Protein AF-A0A9X7DGU5-F1 (afdb_monomer)

Mean predicted aligned error: 20.17 Å

Sequence (247 aa):
MTENIVQNKKTELIKYIPPKGEFTRFLSDEDYLEKGRSWGLFNKNPKHDFLFKGQDFQVNVKLVGYETYGVTDEYHTIIIEFEDGNLTCIHPAYLKEMQSPSFKKVYTVGESDTKNSEEKKSESDTVTKSKESTSKATTKKKVEKKEEVSITLPTDKSHFNGTIKEFSTKYNHFNDSEEEIVIWENVAVKGDQDLVIGNAWCSLSKTLKTAELEVGKSYQFDGKVVDKKLNKEVKYKLNNPSKVVEI

Radius of gyration: 25.25 Å; Cα contacts (8 Å, |Δi|>4): 375; chains: 1; bounding box: 50×58×70 Å

Structure (mmCIF, N/CA/C/O backbone):
data_AF-A0A9X7DGU5-F1
#
_entry.id   AF-A0A9X7DGU5-F1
#
loop_
_atom_site.group_PDB
_atom_site.id
_atom_site.type_symbol
_atom_site.label_atom_id
_atom_site.label_alt_id
_atom_site.label_comp_id
_atom_site.label_asym_id
_atom_site.label_entity_id
_atom_site.label_seq_id
_atom_site.pdbx_PDB_ins_code
_atom_site.Cartn_x
_atom_site.Cartn_y
_atom_site.Cartn_z
_atom_site.occupancy
_atom_site.B_iso_or_equiv
_atom_site.auth_seq_id
_atom_site.auth_comp_id
_atom_site.auth_asym_id
_atom_site.auth_atom_id
_atom_site.pdbx_PDB_model_num
ATOM 1 N N . MET A 1 1 ? 7.317 -36.639 -25.996 1.00 44.03 1 MET A N 1
ATOM 2 C CA . MET A 1 1 ? 6.986 -35.560 -26.962 1.00 44.03 1 MET A CA 1
ATOM 3 C C . MET A 1 1 ? 5.696 -34.805 -26.614 1.00 44.03 1 MET A C 1
ATOM 5 O O . MET A 1 1 ? 5.438 -33.777 -27.216 1.00 44.03 1 MET A O 1
ATOM 9 N N . THR A 1 2 ? 4.902 -35.257 -25.639 1.00 38.81 2 THR A N 1
ATOM 10 C CA . THR A 1 2 ? 3.611 -34.654 -25.258 1.00 38.81 2 THR A CA 1
ATOM 11 C C . THR A 1 2 ? 3.707 -33.534 -24.217 1.00 38.81 2 THR A C 1
ATOM 13 O O . THR A 1 2 ? 2.870 -32.640 -24.235 1.00 38.81 2 THR A O 1
ATOM 16 N N . GLU A 1 3 ? 4.728 -33.519 -23.355 1.00 41.78 3 GLU A N 1
ATOM 17 C CA . GLU A 1 3 ? 4.861 -32.497 -22.299 1.00 41.78 3 GLU A CA 1
ATOM 18 C C . GLU A 1 3 ? 5.146 -31.095 -22.867 1.00 41.78 3 GLU A C 1
ATOM 20 O O . GLU A 1 3 ? 4.523 -30.121 -22.454 1.00 41.78 3 GLU A O 1
ATOM 25 N N . ASN A 1 4 ? 5.972 -31.007 -23.916 1.00 42.09 4 ASN A N 1
ATOM 26 C CA . ASN A 1 4 ? 6.327 -29.733 -24.557 1.00 42.09 4 ASN A CA 1
ATOM 27 C C . ASN A 1 4 ? 5.128 -29.015 -25.210 1.00 42.09 4 ASN A C 1
ATOM 29 O O . ASN A 1 4 ? 5.058 -27.791 -25.221 1.00 42.09 4 ASN A O 1
ATOM 33 N N . ILE A 1 5 ? 4.142 -29.762 -25.717 1.00 45.56 5 ILE A N 1
ATOM 34 C CA . ILE A 1 5 ? 2.947 -29.183 -26.360 1.00 45.56 5 ILE A CA 1
ATOM 35 C C . ILE A 1 5 ? 1.961 -28.648 -25.305 1.00 45.56 5 ILE A C 1
ATOM 37 O O . ILE A 1 5 ? 1.253 -27.672 -25.551 1.00 45.56 5 ILE A O 1
ATOM 41 N N . VAL A 1 6 ? 1.924 -29.257 -24.115 1.00 48.66 6 VAL A N 1
ATOM 42 C CA . VAL A 1 6 ? 1.057 -28.820 -23.008 1.00 48.66 6 VAL A CA 1
ATOM 43 C C . VAL A 1 6 ? 1.611 -27.563 -22.333 1.00 48.66 6 VAL A C 1
ATOM 45 O O . VAL A 1 6 ? 0.825 -26.690 -21.964 1.00 48.66 6 VAL A O 1
ATOM 48 N N . GLN A 1 7 ? 2.939 -27.431 -22.226 1.00 47.12 7 GLN A N 1
ATOM 49 C CA . GLN A 1 7 ? 3.583 -26.197 -21.763 1.00 47.12 7 GLN A CA 1
ATOM 50 C C . GLN A 1 7 ? 3.255 -25.019 -22.699 1.00 47.12 7 GLN A C 1
ATOM 52 O O . GLN A 1 7 ? 2.787 -23.986 -22.224 1.00 47.12 7 GLN A O 1
ATOM 57 N N . ASN A 1 8 ? 3.383 -25.225 -24.019 1.00 47.44 8 ASN A N 1
ATOM 58 C CA . ASN A 1 8 ? 3.163 -24.190 -25.040 1.00 47.44 8 ASN A CA 1
ATOM 59 C C . ASN A 1 8 ? 1.712 -23.680 -25.128 1.00 47.44 8 ASN A C 1
ATOM 61 O O . ASN A 1 8 ? 1.476 -22.530 -25.471 1.00 47.44 8 ASN A O 1
ATOM 65 N N . LYS A 1 9 ? 0.713 -24.511 -24.797 1.00 50.88 9 LYS A N 1
ATOM 66 C CA . LYS A 1 9 ? -0.691 -24.060 -24.704 1.00 50.88 9 LYS A CA 1
ATOM 67 C C . LYS A 1 9 ? -1.001 -23.293 -23.418 1.00 50.88 9 LYS A C 1
ATOM 69 O O . LYS A 1 9 ? -1.983 -22.562 -23.358 1.00 50.88 9 LYS A O 1
ATOM 74 N N . LYS A 1 10 ? -0.208 -23.481 -22.362 1.00 52.81 10 LYS A N 1
ATOM 75 C CA . LYS A 1 10 ? -0.410 -22.811 -21.068 1.00 52.81 10 LYS A CA 1
ATOM 76 C C . LYS A 1 10 ? 0.221 -21.419 -21.025 1.00 52.81 10 LYS A C 1
ATOM 78 O O . LYS A 1 10 ? -0.285 -20.564 -20.301 1.00 52.81 10 LYS A O 1
ATOM 83 N N . THR A 1 11 ? 1.269 -21.178 -21.809 1.00 54.09 11 THR A N 1
ATOM 84 C CA . THR A 1 11 ? 1.889 -19.858 -21.994 1.00 54.09 11 THR A CA 1
ATOM 85 C C . THR A 1 11 ? 0.961 -18.859 -22.700 1.00 54.09 11 THR A C 1
ATOM 87 O O . THR A 1 11 ? 1.037 -17.672 -22.405 1.00 54.09 11 THR A O 1
ATOM 90 N N . GLU A 1 12 ? -0.027 -19.305 -23.491 1.00 54.34 12 GLU A N 1
ATOM 91 C CA . GLU A 1 12 ? -1.052 -18.426 -24.101 1.00 54.34 12 GLU A CA 1
ATOM 92 C C . GLU A 1 12 ? -1.958 -17.707 -23.077 1.00 54.34 12 GLU A C 1
ATOM 94 O O . GLU A 1 12 ? -2.582 -16.695 -23.392 1.00 54.34 12 GLU A O 1
ATOM 99 N N . LEU A 1 13 ? -2.021 -18.194 -21.831 1.00 58.84 13 LEU A N 1
ATOM 100 C CA . LEU A 1 13 ? -2.751 -17.553 -20.725 1.00 58.84 13 LEU A CA 1
ATOM 101 C C . LEU A 1 13 ? -1.905 -16.507 -19.980 1.00 58.84 13 LEU A C 1
ATOM 103 O O . LEU A 1 13 ? -2.396 -15.853 -19.051 1.00 58.84 13 LEU A O 1
ATOM 107 N N . ILE A 1 14 ? -0.626 -16.358 -20.334 1.00 65.44 14 ILE A N 1
ATOM 108 C CA . ILE A 1 14 ? 0.230 -15.317 -19.775 1.00 65.44 14 ILE A CA 1
ATOM 109 C C . ILE A 1 14 ? -0.172 -13.995 -20.414 1.00 65.44 14 ILE A C 1
ATOM 111 O O . ILE A 1 14 ? -0.008 -13.771 -21.610 1.00 65.44 14 ILE A O 1
ATOM 115 N N . LYS A 1 15 ? -0.671 -13.071 -19.591 1.00 67.19 15 LYS A N 1
ATOM 116 C CA . LYS A 1 15 ? -0.820 -11.680 -20.009 1.00 67.19 15 LYS A CA 1
ATOM 117 C C . LYS A 1 15 ? 0.565 -11.042 -20.038 1.00 67.19 15 LYS A C 1
ATOM 119 O O . LYS A 1 15 ? 1.050 -10.568 -19.012 1.00 67.19 15 LYS A O 1
ATOM 124 N N . TYR A 1 16 ? 1.195 -11.065 -21.206 1.00 70.69 16 TYR A N 1
ATOM 125 C CA . TYR A 1 16 ? 2.448 -10.362 -21.434 1.00 70.69 16 TYR A CA 1
ATOM 126 C C . TYR A 1 16 ? 2.190 -8.853 -21.425 1.00 70.69 16 TYR A C 1
ATOM 128 O O . TYR A 1 16 ? 1.264 -8.355 -22.069 1.00 70.69 16 TYR A O 1
ATOM 136 N N . ILE A 1 17 ? 3.002 -8.124 -20.667 1.00 74.62 17 ILE A N 1
ATOM 137 C CA . ILE A 1 17 ? 2.995 -6.660 -20.640 1.00 74.62 17 ILE A CA 1
ATOM 138 C C . ILE A 1 17 ? 4.297 -6.227 -21.309 1.00 74.62 17 ILE A C 1
ATOM 140 O O . ILE A 1 17 ? 5.317 -6.169 -20.620 1.00 74.62 17 ILE A O 1
ATOM 144 N N . PRO A 1 18 ? 4.304 -5.997 -22.635 1.00 73.44 18 PRO A N 1
ATOM 145 C CA . PRO A 1 18 ? 5.529 -5.630 -23.325 1.00 73.44 18 PRO A CA 1
ATOM 146 C C . PRO A 1 18 ? 6.047 -4.283 -22.794 1.00 73.44 18 PRO A C 1
ATOM 148 O O . PRO A 1 18 ? 5.233 -3.400 -22.490 1.00 73.44 18 PRO A O 1
ATOM 151 N N . PRO A 1 19 ? 7.375 -4.102 -22.693 1.00 71.94 19 PRO A N 1
ATOM 152 C CA . PRO A 1 19 ? 7.953 -2.807 -22.359 1.00 71.94 19 PRO A CA 1
ATOM 153 C C . PRO A 1 19 ? 7.544 -1.789 -23.426 1.00 71.94 19 PRO A C 1
ATOM 155 O O . PRO A 1 19 ? 7.741 -2.013 -24.619 1.00 71.94 19 PRO A O 1
ATOM 158 N N . LYS A 1 20 ? 6.918 -0.686 -23.004 1.00 60.06 20 LYS A N 1
ATOM 159 C CA . LYS A 1 20 ? 6.435 0.367 -23.914 1.00 60.06 20 LYS A CA 1
ATOM 160 C C . LYS A 1 20 ? 7.518 1.389 -24.289 1.00 60.06 20 LYS A C 1
ATOM 162 O O . LYS A 1 20 ? 7.250 2.245 -25.126 1.00 60.06 20 LYS A O 1
ATOM 167 N N . GLY A 1 21 ? 8.705 1.305 -23.687 1.00 64.69 21 GLY A N 1
ATOM 168 C CA . GLY A 1 21 ? 9.799 2.261 -23.861 1.00 64.69 21 GLY A CA 1
ATOM 169 C C . GLY A 1 21 ? 11.186 1.622 -23.780 1.00 64.69 21 GLY A C 1
ATOM 170 O O . GLY A 1 21 ? 11.325 0.395 -23.782 1.00 64.69 21 GLY A O 1
ATOM 171 N N . GLU A 1 22 ? 12.214 2.472 -23.729 1.00 66.50 22 GLU A N 1
ATOM 172 C CA . GLU A 1 22 ? 13.594 2.044 -23.499 1.00 66.50 22 GLU A CA 1
ATOM 173 C C . GLU A 1 22 ? 13.773 1.654 -22.031 1.00 66.50 22 GLU A C 1
ATOM 175 O O . GLU A 1 22 ? 13.629 2.476 -21.132 1.00 66.50 22 GLU A O 1
ATOM 180 N N . PHE A 1 23 ? 14.081 0.382 -21.792 1.00 75.94 23 PHE A N 1
ATOM 181 C CA . PHE A 1 23 ? 14.409 -0.123 -20.467 1.00 75.94 23 PHE A CA 1
ATOM 182 C C . PHE A 1 23 ? 15.921 -0.203 -20.282 1.00 75.94 23 PHE A C 1
ATOM 184 O O . PHE A 1 23 ? 16.668 -0.517 -21.215 1.00 75.94 23 PHE A O 1
ATOM 191 N N . THR A 1 24 ? 16.373 0.000 -19.050 1.00 81.00 24 THR A N 1
ATOM 192 C CA . THR A 1 24 ? 17.783 -0.138 -18.698 1.00 81.00 24 THR A CA 1
ATOM 193 C C . THR A 1 24 ? 18.111 -1.617 -18.560 1.00 81.00 24 THR A C 1
ATOM 195 O O . THR A 1 24 ? 17.634 -2.305 -17.655 1.00 81.00 24 THR A O 1
ATOM 198 N N . ARG A 1 25 ? 18.919 -2.139 -19.486 1.00 83.62 25 ARG A N 1
ATOM 199 C CA . ARG A 1 25 ? 19.502 -3.481 -19.359 1.00 83.62 25 ARG A CA 1
ATOM 200 C C . ARG A 1 25 ? 20.635 -3.457 -18.346 1.00 83.62 25 ARG A C 1
ATOM 202 O O . ARG A 1 25 ? 21.364 -2.473 -18.254 1.00 83.62 25 ARG A O 1
ATOM 209 N N . PHE A 1 26 ? 20.817 -4.565 -17.639 1.00 80.25 26 PHE A N 1
ATOM 210 C CA . PHE A 1 26 ? 21.980 -4.727 -16.773 1.00 80.25 26 PHE A CA 1
ATOM 211 C C . PHE A 1 26 ? 23.244 -4.786 -17.634 1.00 80.25 26 PHE A C 1
ATOM 213 O O . PHE A 1 26 ? 23.413 -5.693 -18.447 1.00 80.25 26 PHE A O 1
ATOM 220 N N . LEU A 1 27 ? 24.112 -3.787 -17.480 1.00 70.75 27 LEU A N 1
ATOM 221 C CA . LEU A 1 27 ? 25.380 -3.684 -18.211 1.00 70.75 27 LEU A CA 1
ATOM 222 C C . LEU A 1 27 ? 26.511 -4.467 -17.526 1.00 70.75 27 LEU A C 1
ATOM 224 O O . LEU A 1 27 ? 27.514 -4.777 -18.161 1.00 70.75 27 LEU A O 1
ATOM 228 N N . SER A 1 28 ? 26.356 -4.773 -16.236 1.00 77.94 28 SER A N 1
ATOM 229 C CA . SER A 1 28 ? 27.337 -5.489 -15.422 1.00 77.94 28 SER A CA 1
ATOM 230 C C . SER A 1 28 ? 26.634 -6.382 -14.402 1.00 77.94 28 SER A C 1
ATOM 232 O O . SER A 1 28 ? 25.584 -6.014 -13.864 1.00 77.94 28 SER A O 1
ATOM 234 N N . ASP A 1 29 ? 27.239 -7.530 -14.094 1.00 76.12 29 ASP A N 1
ATOM 235 C CA . ASP A 1 29 ? 26.777 -8.436 -13.038 1.00 76.12 29 ASP A CA 1
ATOM 236 C C . ASP A 1 29 ? 26.709 -7.736 -11.670 1.00 76.12 29 ASP A C 1
ATOM 238 O O . ASP A 1 29 ? 25.864 -8.067 -10.840 1.00 76.12 29 ASP A O 1
ATOM 242 N N . GLU A 1 30 ? 27.563 -6.735 -11.438 1.00 79.31 30 GLU A N 1
ATOM 243 C CA . GLU A 1 30 ? 27.589 -5.952 -10.199 1.00 79.31 30 GLU A CA 1
ATOM 244 C C . GLU A 1 30 ? 26.333 -5.081 -10.030 1.00 79.31 30 GLU A C 1
ATOM 246 O O . GLU A 1 30 ? 25.730 -5.074 -8.956 1.00 79.31 30 GLU A O 1
ATOM 251 N N . ASP A 1 31 ? 25.874 -4.436 -11.108 1.00 78.56 31 ASP A N 1
ATOM 252 C CA . ASP A 1 31 ? 24.635 -3.646 -11.114 1.00 78.56 31 ASP A CA 1
ATOM 253 C C . ASP A 1 31 ? 23.411 -4.557 -10.925 1.00 78.56 31 ASP A C 1
ATOM 255 O O . ASP A 1 31 ? 22.534 -4.290 -10.102 1.00 78.56 31 ASP A O 1
ATOM 259 N N . TYR A 1 32 ? 23.414 -5.721 -11.582 1.00 83.44 32 TYR A N 1
ATOM 260 C CA . TYR A 1 32 ? 22.410 -6.763 -11.368 1.00 83.44 32 TYR A CA 1
ATOM 261 C C . TYR A 1 32 ? 22.328 -7.197 -9.898 1.00 83.44 32 TYR A C 1
ATOM 263 O O . TYR A 1 32 ? 21.239 -7.307 -9.326 1.00 83.44 32 TYR A O 1
ATOM 271 N N . LEU A 1 33 ? 23.483 -7.433 -9.271 1.00 81.81 33 LEU A N 1
ATOM 272 C CA . LEU A 1 33 ? 23.602 -7.838 -7.872 1.00 81.81 33 LEU A CA 1
ATOM 273 C C . LEU A 1 33 ? 23.083 -6.763 -6.915 1.00 81.81 33 LEU A C 1
ATOM 275 O O . LEU A 1 33 ? 22.347 -7.088 -5.980 1.00 81.81 33 LEU A O 1
ATOM 279 N N . GLU A 1 34 ? 23.461 -5.504 -7.130 1.00 82.62 34 GLU A N 1
ATOM 280 C CA . GLU A 1 34 ? 23.048 -4.386 -6.285 1.00 82.62 34 GLU A CA 1
ATOM 281 C C . GLU A 1 34 ? 21.537 -4.158 -6.369 1.00 82.62 34 GLU A C 1
ATOM 283 O O . GLU A 1 34 ? 20.851 -4.141 -5.340 1.00 82.62 34 GLU A O 1
ATOM 288 N N . LYS A 1 35 ? 20.997 -4.075 -7.589 1.00 82.25 35 LYS A N 1
ATOM 289 C CA . LYS A 1 35 ? 19.565 -3.864 -7.826 1.00 82.25 35 LYS A CA 1
ATOM 290 C C . LYS A 1 35 ? 18.724 -5.055 -7.372 1.00 82.25 35 LYS A C 1
ATOM 292 O O . LYS A 1 35 ? 17.715 -4.900 -6.688 1.00 82.25 35 LYS A O 1
ATOM 297 N N . GLY A 1 36 ? 19.157 -6.278 -7.667 1.00 81.69 36 GLY A N 1
ATOM 298 C CA . GLY A 1 36 ? 18.439 -7.471 -7.225 1.00 81.69 36 GLY A CA 1
ATOM 299 C C . GLY A 1 36 ? 18.431 -7.643 -5.700 1.00 81.69 36 GLY A C 1
ATOM 300 O O . GLY A 1 36 ? 17.437 -8.126 -5.145 1.00 81.69 36 GLY A O 1
ATOM 301 N N . ARG A 1 37 ? 19.482 -7.182 -5.003 1.00 82.06 37 ARG A N 1
ATOM 302 C CA . ARG A 1 37 ? 19.507 -7.096 -3.534 1.00 82.06 37 ARG A CA 1
ATOM 303 C C . ARG A 1 37 ? 18.613 -5.985 -3.001 1.00 82.06 37 ARG A C 1
ATOM 305 O O . ARG A 1 37 ? 17.876 -6.241 -2.049 1.00 82.06 37 ARG A O 1
ATOM 312 N N . SER A 1 38 ? 18.641 -4.792 -3.597 1.00 81.06 38 SER A N 1
ATOM 313 C CA . SER A 1 38 ? 17.819 -3.660 -3.146 1.00 81.06 38 SER A CA 1
ATOM 314 C C . SER A 1 38 ? 16.322 -3.968 -3.257 1.00 81.06 38 SER A C 1
ATOM 316 O O . SER A 1 38 ? 15.551 -3.665 -2.348 1.00 81.06 38 SER A O 1
ATOM 318 N N . TRP A 1 39 ? 15.920 -4.696 -4.299 1.00 81.00 39 TRP A N 1
ATOM 319 C CA . TRP A 1 39 ? 14.549 -5.175 -4.481 1.00 81.00 39 TRP A CA 1
ATOM 320 C C . TRP A 1 39 ? 14.214 -6.451 -3.691 1.00 81.00 39 TRP A C 1
ATOM 322 O O . TRP A 1 39 ? 13.057 -6.877 -3.623 1.00 81.00 39 TRP A O 1
ATOM 332 N N . GLY A 1 40 ? 15.213 -7.080 -3.071 1.00 78.31 40 GLY A N 1
ATOM 333 C CA . GLY A 1 40 ? 15.058 -8.295 -2.277 1.00 78.31 40 GLY A CA 1
ATOM 334 C C . GLY A 1 40 ? 14.656 -9.528 -3.090 1.00 78.31 40 GLY A C 1
ATOM 335 O O . GLY A 1 40 ? 13.987 -10.405 -2.538 1.00 78.31 40 GLY A O 1
ATOM 336 N N . LEU A 1 41 ? 15.037 -9.592 -4.371 1.00 80.19 41 LEU A N 1
ATOM 337 C CA . LEU A 1 41 ? 14.885 -10.776 -5.229 1.00 80.19 41 LEU A CA 1
ATOM 338 C C . LEU A 1 41 ? 15.818 -11.906 -4.781 1.00 80.19 41 LEU A C 1
ATOM 340 O O . LEU A 1 41 ? 15.456 -13.081 -4.831 1.00 80.19 41 LEU A O 1
ATOM 344 N N . PHE A 1 42 ? 17.006 -11.541 -4.299 1.00 78.12 42 PHE A N 1
ATOM 345 C CA . PHE A 1 42 ? 17.974 -12.450 -3.703 1.00 78.12 42 PHE A CA 1
ATOM 346 C C . PHE A 1 42 ? 18.796 -11.735 -2.626 1.00 78.12 42 PHE A C 1
ATOM 348 O O . PHE A 1 42 ? 19.089 -10.550 -2.729 1.00 78.12 42 PHE A O 1
ATOM 355 N N . ASN A 1 43 ? 19.174 -12.464 -1.573 1.00 73.31 43 ASN A N 1
ATOM 356 C CA . ASN A 1 43 ? 19.921 -11.885 -0.451 1.00 73.31 43 ASN A CA 1
ATOM 357 C C . ASN A 1 43 ? 21.440 -11.958 -0.669 1.00 73.31 43 ASN A C 1
ATOM 359 O O . ASN A 1 43 ? 22.119 -10.937 -0.721 1.00 73.31 43 ASN A O 1
ATOM 363 N N . LYS A 1 44 ? 21.997 -13.174 -0.762 1.00 66.44 44 LYS A N 1
ATOM 364 C CA . LYS A 1 44 ? 23.457 -13.390 -0.783 1.00 66.44 44 LYS A CA 1
ATOM 365 C C . LYS A 1 44 ? 23.979 -13.832 -2.145 1.00 66.44 44 LYS A C 1
ATOM 367 O O . LYS A 1 44 ? 24.961 -13.258 -2.611 1.00 66.44 44 LYS A O 1
ATOM 372 N N . ASN A 1 45 ? 23.297 -14.780 -2.786 1.00 74.75 45 ASN A N 1
ATOM 373 C CA . ASN A 1 45 ? 23.719 -15.362 -4.056 1.00 74.75 45 ASN A CA 1
ATOM 374 C C . ASN A 1 45 ? 22.869 -14.799 -5.199 1.00 74.75 45 ASN A C 1
ATOM 376 O O . ASN A 1 45 ? 21.642 -14.817 -5.069 1.00 74.75 45 ASN A O 1
ATOM 380 N N . PRO A 1 46 ? 23.484 -14.338 -6.300 1.00 75.19 46 PRO A N 1
ATOM 381 C CA . PRO A 1 46 ? 22.734 -13.934 -7.477 1.00 75.19 46 PRO A CA 1
ATOM 382 C C . PRO A 1 46 ? 21.997 -15.153 -8.026 1.00 75.19 46 PRO A C 1
ATOM 384 O O . PRO A 1 46 ? 22.583 -16.217 -8.236 1.00 75.19 46 PRO A O 1
ATOM 387 N N . LYS A 1 47 ? 20.688 -15.009 -8.207 1.00 78.56 47 LYS A N 1
ATOM 388 C CA . LYS A 1 47 ? 19.861 -16.001 -8.888 1.00 78.56 47 LYS A CA 1
ATOM 389 C C . LYS A 1 47 ? 19.440 -15.384 -10.210 1.00 78.56 47 LYS A C 1
ATOM 391 O O . LYS A 1 47 ? 18.867 -14.301 -10.186 1.00 78.56 47 LYS A O 1
ATOM 396 N N . HIS A 1 48 ? 19.752 -16.037 -11.324 1.00 77.94 48 HIS A N 1
ATOM 397 C CA . HIS A 1 48 ? 19.359 -15.580 -12.664 1.00 77.94 48 HIS A CA 1
ATOM 398 C C . HIS A 1 48 ? 18.112 -16.307 -13.179 1.00 77.94 48 HIS A C 1
ATOM 400 O O . HIS A 1 48 ? 17.376 -15.754 -13.990 1.00 77.94 48 HIS A O 1
ATOM 406 N N . ASP A 1 49 ? 17.835 -17.500 -12.644 1.00 82.25 49 ASP A N 1
ATOM 407 C CA . ASP A 1 49 ? 16.648 -18.285 -12.969 1.00 82.25 49 ASP A CA 1
ATOM 408 C C . ASP A 1 49 ? 15.534 -18.040 -11.948 1.00 82.25 49 ASP A C 1
ATOM 410 O O . ASP A 1 49 ? 15.586 -18.493 -10.795 1.00 82.25 49 ASP A O 1
ATOM 414 N N . PHE A 1 50 ? 14.490 -17.337 -12.370 1.00 85.94 50 PHE A N 1
ATOM 415 C CA . PHE A 1 50 ? 13.289 -17.135 -11.572 1.00 85.94 50 PHE A CA 1
ATOM 416 C C . PHE A 1 50 ? 12.141 -17.972 -12.109 1.00 85.94 50 PHE A C 1
ATOM 418 O O . PHE A 1 50 ? 12.057 -18.279 -13.291 1.00 85.94 50 PHE A O 1
ATOM 425 N N . LEU A 1 51 ? 11.233 -18.346 -11.215 1.00 84.06 51 LEU A N 1
ATOM 426 C CA . LEU A 1 51 ? 10.017 -19.059 -11.587 1.00 84.06 51 LEU A CA 1
ATOM 427 C C . LEU A 1 51 ? 8.855 -18.077 -11.620 1.00 84.06 51 LEU A C 1
ATOM 429 O O . LEU A 1 51 ? 8.482 -17.540 -10.577 1.00 84.06 51 LEU A O 1
ATOM 433 N N . PHE A 1 52 ? 8.288 -17.865 -12.801 1.00 83.75 52 PHE A N 1
ATOM 434 C CA . PHE A 1 52 ? 7.049 -17.130 -12.984 1.00 83.75 52 PHE A CA 1
ATOM 435 C C . PHE A 1 52 ? 5.871 -18.093 -12.837 1.00 83.75 52 PHE A C 1
ATOM 437 O O . PHE A 1 52 ? 5.663 -18.981 -13.665 1.00 83.75 52 PHE A O 1
ATOM 444 N N . LYS A 1 53 ? 5.115 -17.947 -11.746 1.00 81.81 53 LYS A N 1
ATOM 445 C CA . LYS A 1 53 ? 4.012 -18.847 -11.388 1.00 81.81 53 LYS A CA 1
ATOM 446 C C . LYS A 1 53 ? 2.666 -18.236 -11.780 1.00 81.81 53 LYS A C 1
ATOM 448 O O . LYS A 1 53 ? 2.205 -17.261 -11.193 1.00 81.81 53 LYS A O 1
ATOM 453 N N . GLY A 1 54 ? 2.031 -18.820 -12.785 1.00 72.69 54 GLY A N 1
ATOM 454 C CA . GLY A 1 54 ? 0.653 -18.563 -13.177 1.00 72.69 54 GLY A CA 1
ATOM 455 C C . GLY A 1 54 ? -0.365 -19.319 -12.323 1.00 72.69 54 GLY A C 1
ATOM 456 O O . GLY A 1 54 ? -0.035 -19.886 -11.290 1.00 72.69 54 GLY A O 1
ATOM 457 N N . GLN A 1 55 ? -1.630 -19.301 -12.757 1.00 66.69 55 GLN A N 1
ATOM 458 C CA . GLN A 1 55 ? -2.705 -20.036 -12.076 1.00 66.69 55 GLN A CA 1
ATOM 459 C C . GLN A 1 55 ? -2.520 -21.551 -12.239 1.00 66.69 55 GLN A C 1
ATOM 461 O O . GLN A 1 55 ? -2.620 -22.288 -11.267 1.00 66.69 55 GLN A O 1
ATOM 466 N N . ASP A 1 56 ? -2.156 -21.979 -13.449 1.00 71.25 56 ASP A N 1
ATOM 467 C CA . ASP A 1 56 ? -2.004 -23.394 -13.804 1.00 71.25 56 ASP A CA 1
ATOM 468 C C . ASP A 1 56 ? -0.644 -23.712 -14.436 1.00 71.25 56 ASP A C 1
ATOM 470 O O . ASP A 1 56 ? -0.428 -24.821 -14.927 1.00 71.25 56 ASP A O 1
ATOM 474 N N . PHE A 1 57 ? 0.279 -22.754 -14.472 1.00 76.44 57 PHE A N 1
ATOM 475 C CA . PHE A 1 57 ? 1.570 -22.911 -15.134 1.00 76.44 57 PHE A CA 1
ATOM 476 C C . PHE A 1 57 ? 2.698 -22.318 -14.307 1.00 76.44 57 PHE A C 1
ATOM 478 O O . PHE A 1 57 ? 2.501 -21.412 -13.501 1.00 76.44 57 PHE A O 1
ATOM 485 N N . GLN A 1 58 ? 3.898 -22.820 -14.544 1.00 80.94 58 GLN A N 1
ATOM 486 C CA . GLN A 1 58 ? 5.121 -22.291 -13.977 1.00 80.94 58 GLN A CA 1
ATOM 487 C C . GLN A 1 58 ? 6.159 -22.300 -15.086 1.00 80.94 58 GLN A C 1
ATOM 489 O O . GLN A 1 58 ? 6.406 -23.343 -15.687 1.00 80.94 58 GLN A O 1
ATOM 494 N N . VAL A 1 59 ? 6.709 -21.128 -15.377 1.00 83.06 59 VAL A N 1
ATOM 495 C CA . VAL A 1 59 ? 7.672 -20.938 -16.462 1.00 83.06 59 VAL A CA 1
ATOM 496 C C . VAL A 1 59 ? 8.930 -20.310 -15.889 1.00 83.06 59 VAL A C 1
ATOM 498 O O . VAL A 1 59 ? 8.860 -19.481 -14.979 1.00 83.06 59 VAL A O 1
ATOM 501 N N . ASN A 1 60 ? 10.083 -20.728 -16.394 1.00 85.81 60 ASN A N 1
ATOM 502 C CA . ASN A 1 60 ? 11.352 -20.125 -16.031 1.00 85.81 60 ASN A CA 1
ATOM 503 C C . ASN A 1 60 ? 11.514 -18.795 -16.768 1.00 85.81 60 ASN A C 1
ATOM 505 O O . ASN A 1 60 ? 11.249 -18.693 -17.964 1.00 85.81 60 ASN A O 1
ATOM 509 N N . VAL A 1 61 ? 11.945 -17.775 -16.036 1.00 88.12 61 VAL A N 1
ATOM 510 C CA . VAL A 1 61 ? 12.169 -16.432 -16.561 1.00 88.12 61 VAL A CA 1
ATOM 511 C C . VAL A 1 61 ? 13.511 -15.900 -16.096 1.00 88.12 61 VAL A C 1
ATOM 513 O O . VAL A 1 61 ? 13.970 -16.203 -14.989 1.00 88.12 61 VAL A O 1
ATOM 516 N N . LYS A 1 62 ? 14.122 -15.081 -16.944 1.00 87.88 62 LYS A N 1
ATOM 517 C CA . LYS A 1 62 ? 15.378 -14.388 -16.674 1.00 87.88 62 LYS A CA 1
ATOM 518 C C . LYS A 1 62 ? 15.107 -12.912 -16.483 1.00 87.88 62 LYS A C 1
ATOM 520 O O . LYS A 1 62 ? 14.259 -12.334 -17.151 1.00 87.88 62 LYS A O 1
ATOM 525 N N . LEU A 1 63 ? 15.823 -12.294 -15.561 1.00 87.50 63 LEU A N 1
ATOM 526 C CA . LEU A 1 63 ? 15.747 -10.858 -15.346 1.00 87.50 63 LEU A CA 1
ATOM 527 C C . LEU A 1 63 ? 16.709 -10.162 -16.326 1.00 87.50 63 LEU A C 1
ATOM 529 O O . LEU A 1 63 ? 17.914 -10.380 -16.248 1.00 87.50 63 LEU A O 1
ATOM 533 N N . VAL A 1 64 ? 16.174 -9.363 -17.255 1.00 86.56 64 VAL A N 1
ATOM 534 C CA . VAL A 1 64 ? 16.936 -8.759 -18.372 1.00 86.56 64 VAL A CA 1
ATOM 535 C C . VAL A 1 64 ? 17.205 -7.274 -18.159 1.00 86.56 64 VAL A C 1
ATOM 537 O O . VAL A 1 64 ? 18.220 -6.744 -18.614 1.00 86.56 64 VAL A O 1
ATOM 540 N N . GLY A 1 65 ? 16.321 -6.587 -17.446 1.00 85.94 65 GLY A N 1
ATOM 541 C CA . GLY A 1 65 ? 16.495 -5.169 -17.180 1.00 85.94 65 GLY A CA 1
ATOM 542 C C . GLY A 1 65 ? 15.521 -4.640 -16.152 1.00 85.94 65 GLY A C 1
ATOM 543 O O . GLY A 1 65 ? 14.778 -5.391 -15.513 1.00 85.94 65 GLY A O 1
ATOM 544 N N . TYR A 1 66 ? 15.523 -3.326 -16.017 1.00 85.50 66 TYR A N 1
ATOM 545 C CA . TYR A 1 66 ? 14.598 -2.596 -15.177 1.00 85.50 66 TYR A CA 1
ATOM 546 C C . TYR A 1 66 ? 14.290 -1.220 -15.759 1.00 85.50 66 TYR A C 1
ATOM 548 O O . TYR A 1 66 ? 15.016 -0.679 -16.588 1.00 85.50 66 TYR A O 1
ATOM 556 N N . GLU A 1 67 ? 13.188 -0.662 -15.299 1.00 82.88 67 GLU A N 1
ATOM 557 C CA . GLU A 1 67 ? 12.718 0.675 -15.593 1.00 82.88 67 GLU A CA 1
ATOM 558 C C . GLU A 1 67 ? 12.403 1.329 -14.249 1.00 82.88 67 GLU A C 1
ATOM 560 O O . GLU A 1 67 ? 11.641 0.785 -13.440 1.00 82.88 67 GLU A O 1
ATOM 565 N N . THR A 1 68 ? 13.040 2.463 -13.976 1.00 78.00 68 THR A N 1
ATOM 566 C CA . THR A 1 68 ? 12.660 3.320 -12.855 1.00 78.00 68 THR A CA 1
ATOM 567 C C . THR A 1 68 ? 11.776 4.431 -13.389 1.00 78.00 68 THR A C 1
ATOM 569 O O . THR A 1 68 ? 12.037 4.993 -14.451 1.00 78.00 68 THR A O 1
ATOM 572 N N . TYR A 1 69 ? 10.680 4.706 -12.692 1.00 68.81 69 TYR A N 1
ATOM 573 C CA . TYR A 1 69 ? 9.780 5.794 -13.050 1.00 68.81 69 TYR A CA 1
ATOM 574 C C . TYR A 1 69 ? 9.261 6.487 -11.795 1.00 68.81 69 TYR A C 1
ATOM 576 O O . TYR A 1 69 ? 9.286 5.942 -10.691 1.00 68.81 69 TYR A O 1
ATOM 584 N N . GLY A 1 70 ? 8.786 7.714 -11.981 1.00 60.69 70 GLY A N 1
ATOM 585 C CA . GLY A 1 70 ? 8.423 8.621 -10.898 1.00 60.69 70 GLY A CA 1
ATOM 586 C C . GLY A 1 70 ? 9.407 9.781 -10.798 1.00 60.69 70 GLY A C 1
ATOM 587 O O . GLY A 1 70 ? 10.575 9.663 -11.155 1.00 60.69 70 GLY A O 1
ATOM 588 N N . VAL A 1 71 ? 8.918 10.921 -10.314 1.00 57.94 71 VAL A N 1
ATOM 589 C CA . VAL A 1 71 ? 9.687 12.175 -10.193 1.00 57.94 71 VAL A CA 1
ATOM 590 C C . VAL A 1 71 ? 10.876 12.029 -9.222 1.00 57.94 71 VAL A C 1
ATOM 592 O O . VAL A 1 71 ? 11.799 12.837 -9.237 1.00 57.94 71 VAL A O 1
ATOM 595 N N . THR A 1 72 ? 10.861 10.977 -8.400 1.00 62.72 72 THR A N 1
ATOM 596 C CA . THR A 1 72 ? 11.815 10.675 -7.326 1.00 62.72 72 THR A CA 1
ATOM 597 C C . THR A 1 72 ? 12.430 9.267 -7.421 1.00 62.72 72 THR A C 1
ATOM 599 O O . THR A 1 72 ? 12.972 8.789 -6.428 1.00 62.72 72 THR A O 1
ATOM 602 N N . ASP A 1 73 ? 12.333 8.580 -8.572 1.00 62.69 73 ASP A N 1
ATOM 603 C CA . ASP A 1 73 ? 12.834 7.199 -8.773 1.00 62.69 73 ASP A CA 1
ATOM 604 C C . ASP A 1 73 ? 12.269 6.153 -7.784 1.00 62.69 73 ASP A C 1
ATOM 606 O O . ASP A 1 73 ? 12.869 5.106 -7.544 1.00 62.69 73 ASP A O 1
ATOM 610 N N . GLU A 1 74 ? 11.100 6.413 -7.197 1.00 70.62 74 GLU A N 1
ATOM 611 C CA . GLU A 1 74 ? 10.523 5.560 -6.150 1.00 70.62 74 GLU A CA 1
ATOM 612 C C . GLU A 1 74 ? 9.862 4.277 -6.680 1.00 70.62 74 GLU A C 1
ATOM 614 O O . GLU A 1 74 ? 9.741 3.293 -5.942 1.00 70.62 74 GLU A O 1
ATOM 619 N N . TYR A 1 75 ? 9.446 4.257 -7.951 1.00 75.19 75 TYR A N 1
ATOM 620 C CA . TYR A 1 75 ? 8.854 3.074 -8.562 1.00 75.19 75 TYR A CA 1
ATOM 621 C C . TYR A 1 75 ? 9.871 2.343 -9.423 1.00 75.19 75 TYR A C 1
ATOM 623 O O . TYR A 1 75 ? 10.574 2.916 -10.258 1.00 75.19 75 TYR A O 1
ATOM 631 N N . HIS A 1 76 ? 9.902 1.029 -9.237 1.00 82.19 76 HIS A N 1
ATOM 632 C CA . HIS A 1 76 ? 10.757 0.133 -9.991 1.00 82.19 76 HIS A CA 1
ATOM 633 C C . HIS A 1 76 ? 9.891 -0.918 -10.663 1.00 82.19 76 HIS A C 1
ATOM 635 O O . HIS A 1 76 ? 9.107 -1.615 -10.018 1.00 82.19 76 HIS A O 1
ATOM 641 N N . THR A 1 77 ? 10.060 -1.060 -11.965 1.00 85.56 77 THR A N 1
ATOM 642 C CA . THR A 1 77 ? 9.532 -2.180 -12.729 1.00 85.56 77 THR A CA 1
ATOM 643 C C . THR A 1 77 ? 10.700 -2.956 -13.290 1.00 85.56 77 THR A C 1
ATOM 645 O O . THR A 1 77 ? 11.662 -2.390 -13.791 1.00 85.56 77 THR A O 1
ATOM 648 N N . ILE A 1 78 ? 10.644 -4.271 -13.163 1.00 88.56 78 ILE A N 1
ATOM 649 C CA . ILE A 1 78 ? 11.652 -5.162 -13.714 1.00 88.56 78 ILE A CA 1
ATOM 650 C C . ILE A 1 78 ? 11.141 -5.765 -15.014 1.00 88.56 78 ILE A C 1
ATOM 652 O O . ILE A 1 78 ? 9.956 -6.079 -15.153 1.00 88.56 78 ILE A O 1
ATOM 656 N N . ILE A 1 79 ? 12.055 -5.935 -15.959 1.00 88.06 79 ILE A N 1
ATOM 657 C CA . ILE A 1 79 ? 11.793 -6.553 -17.248 1.00 88.06 79 ILE A CA 1
ATOM 658 C C . ILE A 1 79 ? 12.322 -7.975 -17.173 1.00 88.06 79 ILE A C 1
ATOM 660 O O . ILE A 1 79 ? 13.529 -8.203 -17.039 1.00 88.06 79 ILE A O 1
ATOM 664 N N . ILE A 1 80 ? 11.402 -8.927 -17.257 1.00 88.31 80 ILE A N 1
ATOM 665 C CA . ILE A 1 80 ? 11.711 -10.350 -17.315 1.00 88.31 80 ILE A CA 1
ATOM 666 C C . ILE A 1 80 ? 11.516 -10.884 -18.731 1.00 88.31 80 ILE A C 1
ATOM 668 O O . ILE A 1 80 ? 10.616 -10.455 -19.450 1.00 88.31 80 ILE A O 1
ATOM 672 N N . GLU A 1 81 ? 12.351 -11.839 -19.111 1.00 87.38 81 GLU A N 1
ATOM 673 C CA . GLU A 1 81 ? 12.286 -12.579 -20.364 1.00 87.38 81 GLU A CA 1
ATOM 674 C C . GLU A 1 81 ? 11.890 -14.023 -20.084 1.00 87.38 81 GLU A C 1
ATOM 676 O O . GLU A 1 81 ? 12.479 -14.691 -19.229 1.00 87.38 81 GLU A O 1
ATOM 681 N N . PHE A 1 82 ? 10.869 -14.489 -20.793 1.00 85.44 82 PHE A N 1
ATOM 682 C CA . PHE A 1 82 ? 10.437 -15.880 -20.784 1.00 85.44 82 PHE A CA 1
ATOM 683 C C . PHE A 1 82 ? 11.279 -16.713 -21.755 1.00 85.44 82 PHE A C 1
ATOM 685 O O . PHE A 1 82 ? 11.859 -16.185 -22.699 1.00 85.44 82 PHE A O 1
ATOM 692 N N . GLU A 1 83 ? 11.289 -18.034 -21.568 1.00 78.94 83 GLU A N 1
ATOM 693 C CA . GLU A 1 83 ? 11.955 -18.969 -22.490 1.00 78.94 83 GLU A CA 1
ATOM 694 C C . GLU A 1 83 ? 11.428 -18.867 -23.937 1.00 78.94 83 GLU A C 1
ATOM 696 O O . G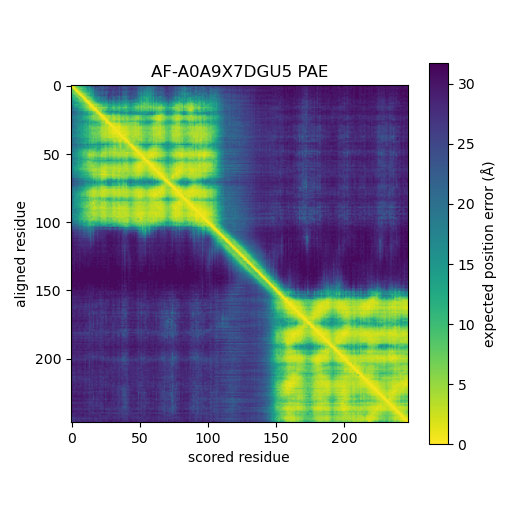LU A 1 83 ? 12.176 -19.092 -24.884 1.00 78.94 83 GLU A O 1
ATOM 701 N N . ASP A 1 84 ? 10.184 -18.410 -24.109 1.00 74.00 84 ASP A N 1
ATOM 702 C CA . ASP A 1 84 ? 9.558 -18.147 -25.412 1.00 74.00 84 ASP A CA 1
ATOM 703 C C . ASP A 1 84 ? 10.111 -16.891 -26.129 1.00 74.00 84 ASP A C 1
ATOM 705 O O . ASP A 1 84 ? 9.644 -16.540 -27.211 1.00 74.00 84 ASP A O 1
ATOM 709 N N . GLY A 1 85 ? 11.055 -16.161 -25.518 1.00 74.81 85 GLY A N 1
ATOM 710 C CA . GLY A 1 85 ? 11.601 -14.895 -26.029 1.00 74.81 85 GLY A CA 1
ATOM 711 C C . GLY A 1 85 ? 10.699 -13.675 -25.798 1.00 74.81 85 GLY A C 1
ATOM 712 O O . GLY A 1 85 ? 11.025 -12.565 -26.217 1.00 74.81 85 GLY A O 1
ATOM 713 N N . ASN A 1 86 ? 9.562 -13.857 -25.120 1.00 81.25 86 ASN A N 1
ATOM 714 C CA . ASN A 1 86 ? 8.658 -12.767 -24.766 1.00 81.25 86 ASN A CA 1
ATOM 715 C C . ASN A 1 86 ? 9.177 -11.992 -23.550 1.00 81.25 86 ASN A C 1
ATOM 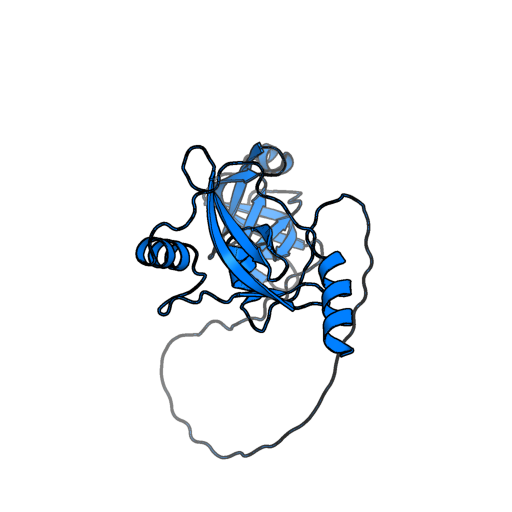717 O O . ASN A 1 86 ? 9.546 -12.582 -22.534 1.00 81.25 86 ASN A O 1
ATOM 721 N N . LEU A 1 87 ? 9.128 -10.661 -23.628 1.00 84.25 87 LEU A N 1
ATOM 722 C CA . LEU A 1 87 ? 9.462 -9.764 -22.523 1.00 84.25 87 LEU A CA 1
ATOM 723 C C . LEU A 1 87 ? 8.201 -9.336 -21.776 1.00 84.25 87 LEU A C 1
ATOM 725 O O . LEU A 1 87 ? 7.147 -9.107 -22.371 1.00 84.25 87 LEU A O 1
ATOM 729 N N . THR A 1 88 ? 8.291 -9.208 -20.457 1.00 83.81 88 THR A N 1
ATOM 730 C CA . THR A 1 88 ? 7.204 -8.676 -19.634 1.00 83.81 88 THR A CA 1
ATOM 731 C C . THR A 1 88 ? 7.718 -7.786 -18.522 1.00 83.81 88 THR A C 1
ATOM 733 O O . THR A 1 88 ? 8.658 -8.129 -17.808 1.00 83.81 88 THR A O 1
ATOM 736 N N . CYS A 1 89 ? 7.034 -6.664 -18.345 1.00 85.50 89 CYS A N 1
ATOM 737 C CA . CYS A 1 89 ? 7.223 -5.745 -17.239 1.00 85.50 89 CYS A CA 1
ATOM 738 C C . CYS A 1 89 ? 6.403 -6.190 -16.023 1.00 85.50 89 CYS A C 1
ATOM 740 O O . CYS A 1 89 ? 5.178 -6.304 -16.105 1.00 85.50 89 CYS A O 1
ATOM 742 N N . ILE A 1 90 ? 7.064 -6.417 -14.887 1.00 87.06 90 ILE A N 1
ATOM 743 C CA . ILE A 1 90 ? 6.408 -6.716 -13.607 1.00 87.06 90 ILE A CA 1
ATOM 744 C C . ILE A 1 90 ? 7.044 -5.936 -12.460 1.00 87.06 90 ILE A C 1
ATOM 746 O O . ILE A 1 90 ? 8.198 -5.526 -12.522 1.00 87.06 90 ILE A O 1
ATOM 750 N N . HIS A 1 91 ? 6.312 -5.784 -11.360 1.00 86.00 91 HIS A N 1
ATOM 751 C CA . HIS A 1 91 ? 6.872 -5.205 -10.144 1.00 86.00 91 HIS A CA 1
ATOM 752 C C . HIS A 1 91 ? 7.827 -6.208 -9.457 1.00 86.00 91 HIS A C 1
ATOM 754 O O . HIS A 1 91 ? 7.469 -7.385 -9.320 1.00 86.00 91 HIS A O 1
ATOM 760 N N . PRO A 1 92 ? 9.004 -5.792 -8.949 1.00 87.06 92 PRO A N 1
ATOM 761 C CA . PRO A 1 92 ? 9.974 -6.702 -8.335 1.00 87.06 92 PRO A CA 1
ATOM 762 C C . PRO A 1 92 ? 9.416 -7.485 -7.138 1.00 87.06 92 PRO A C 1
ATOM 764 O O . PRO A 1 92 ? 9.730 -8.664 -6.961 1.00 87.06 92 PRO A O 1
ATOM 767 N N . ALA A 1 93 ? 8.536 -6.864 -6.343 1.00 84.06 93 ALA A N 1
ATOM 768 C CA . ALA A 1 93 ? 7.870 -7.537 -5.224 1.00 84.06 93 ALA A CA 1
ATOM 769 C C . ALA A 1 93 ? 7.039 -8.751 -5.678 1.00 84.06 93 ALA A C 1
ATOM 771 O O . ALA A 1 93 ? 7.023 -9.769 -4.994 1.00 84.06 93 ALA A O 1
ATOM 772 N N . TYR A 1 94 ? 6.415 -8.675 -6.855 1.00 83.12 94 TYR A N 1
ATOM 773 C CA . TYR A 1 94 ? 5.590 -9.755 -7.387 1.00 83.12 94 TYR A CA 1
ATOM 774 C C . TYR A 1 94 ? 6.440 -10.974 -7.768 1.00 83.12 94 TYR A C 1
ATOM 776 O O . TYR A 1 94 ? 6.127 -12.102 -7.386 1.00 83.12 94 TYR A O 1
ATOM 784 N N . LEU A 1 95 ? 7.580 -10.752 -8.436 1.00 86.38 95 LEU A N 1
ATOM 785 C CA . LEU A 1 95 ? 8.518 -11.831 -8.763 1.00 86.38 95 LEU A CA 1
ATOM 786 C C . LEU A 1 95 ? 9.097 -12.484 -7.503 1.00 86.38 95 LEU A C 1
ATOM 788 O O . LEU A 1 95 ? 9.253 -13.707 -7.450 1.00 86.38 95 LEU A O 1
ATOM 792 N N . LYS A 1 96 ? 9.386 -11.675 -6.477 1.00 85.50 96 LYS A N 1
ATOM 793 C CA . LYS A 1 96 ? 9.843 -12.146 -5.166 1.00 85.50 96 LYS A CA 1
ATOM 794 C C . LYS A 1 96 ? 8.802 -13.037 -4.494 1.00 85.50 96 LYS A C 1
ATOM 796 O O . LYS A 1 96 ? 9.150 -14.117 -4.017 1.00 85.50 96 LYS A O 1
ATOM 801 N N . GLU A 1 97 ? 7.537 -12.621 -4.475 1.00 84.44 97 GLU A N 1
ATOM 802 C CA . GLU A 1 97 ? 6.451 -13.431 -3.920 1.00 84.44 97 GLU A CA 1
ATOM 803 C C . GLU A 1 97 ? 6.312 -14.766 -4.658 1.00 84.44 97 GLU A C 1
ATOM 805 O O . GLU A 1 97 ? 6.175 -15.801 -4.006 1.00 84.44 97 GLU A O 1
ATOM 810 N N . MET A 1 98 ? 6.462 -14.782 -5.988 1.00 83.94 98 MET A N 1
ATOM 811 C CA . MET A 1 98 ? 6.448 -16.020 -6.781 1.00 83.94 98 MET A CA 1
ATOM 812 C C . MET A 1 98 ? 7.550 -17.013 -6.404 1.00 83.94 98 MET A C 1
ATOM 814 O O . MET A 1 98 ? 7.355 -18.227 -6.530 1.00 83.94 98 MET A O 1
ATOM 818 N N . GLN A 1 99 ? 8.696 -16.538 -5.907 1.00 85.69 99 GLN A N 1
ATOM 819 C CA . GLN A 1 99 ? 9.765 -17.432 -5.456 1.00 85.69 99 GLN A CA 1
ATOM 820 C C . GLN A 1 99 ? 9.417 -18.154 -4.146 1.00 85.69 99 GLN A C 1
ATOM 822 O O . GLN A 1 99 ? 10.024 -19.180 -3.841 1.00 85.69 99 GLN A O 1
ATOM 827 N N . SER A 1 100 ? 8.424 -17.677 -3.388 1.00 79.06 100 SER A N 1
ATOM 828 C CA . SER A 1 100 ? 7.989 -18.327 -2.152 1.00 79.06 100 SER A CA 1
ATOM 829 C C . SER A 1 100 ? 7.282 -19.664 -2.431 1.00 79.06 100 SER A C 1
ATOM 831 O O . SER A 1 100 ? 6.499 -19.773 -3.385 1.00 79.06 100 SER A O 1
ATOM 833 N N . PRO A 1 101 ? 7.496 -20.699 -1.596 1.00 71.25 101 PRO A N 1
ATOM 834 C CA . PRO A 1 101 ? 6.719 -21.938 -1.659 1.00 71.25 101 PRO A CA 1
ATOM 835 C C . PRO A 1 101 ? 5.237 -21.723 -1.311 1.00 71.25 101 PRO A C 1
ATOM 837 O O . PRO A 1 101 ? 4.394 -22.494 -1.754 1.00 71.25 101 PRO A O 1
ATOM 840 N N . SER A 1 102 ? 4.907 -20.653 -0.582 1.00 73.69 102 SER A N 1
ATOM 841 C CA . SER A 1 102 ? 3.532 -20.310 -0.188 1.00 73.69 102 SER A CA 1
ATOM 842 C C . SER A 1 102 ? 2.835 -19.358 -1.164 1.00 73.69 102 SER A C 1
ATOM 844 O O . SER A 1 102 ? 1.821 -18.761 -0.804 1.00 73.69 102 SER A O 1
ATOM 846 N N . PHE A 1 103 ? 3.372 -19.171 -2.373 1.00 70.44 103 PHE A N 1
ATOM 847 C CA . PHE A 1 103 ? 2.761 -18.302 -3.376 1.00 70.44 103 PHE A CA 1
ATOM 848 C C . PHE A 1 103 ? 1.364 -18.817 -3.751 1.00 70.44 103 PHE A C 1
ATOM 850 O O . PHE A 1 103 ? 1.227 -19.813 -4.460 1.00 70.44 103 PHE A O 1
ATOM 857 N N . LYS A 1 104 ? 0.322 -18.136 -3.264 1.00 60.22 104 LYS A N 1
ATOM 858 C CA . LYS A 1 104 ? -1.069 -18.344 -3.669 1.00 60.22 104 LYS A CA 1
ATOM 859 C C . LYS A 1 104 ? -1.486 -17.145 -4.501 1.00 60.22 104 LYS A C 1
ATOM 861 O O . LYS A 1 104 ? -1.480 -16.018 -4.013 1.00 60.22 104 LYS A O 1
ATOM 866 N N . LYS A 1 105 ? -1.832 -17.392 -5.761 1.00 54.88 105 LYS A N 1
ATOM 867 C CA . LYS A 1 105 ? -2.286 -16.357 -6.683 1.00 54.88 105 LYS A CA 1
ATOM 868 C C . LYS A 1 105 ? -3.640 -15.816 -6.217 1.00 54.88 105 LYS A C 1
ATOM 870 O O . LYS A 1 105 ? -4.673 -16.412 -6.499 1.00 54.88 105 LYS A O 1
ATOM 875 N N . VAL A 1 106 ? -3.639 -14.695 -5.502 1.00 45.50 106 VAL A N 1
ATOM 876 C CA . VAL A 1 106 ? -4.842 -13.879 -5.311 1.00 45.50 106 VAL A CA 1
ATOM 877 C C . VAL A 1 106 ? -4.838 -12.871 -6.449 1.00 45.50 106 VAL A C 1
ATOM 879 O O . VAL A 1 106 ? -4.040 -11.938 -6.459 1.00 45.50 106 VAL A O 1
ATOM 882 N N . TYR A 1 107 ? -5.670 -13.094 -7.464 1.00 40.34 107 TYR A N 1
ATOM 883 C CA . TYR A 1 107 ? -5.880 -12.080 -8.489 1.00 40.34 107 TYR A CA 1
ATOM 884 C C . TYR A 1 107 ? -6.529 -10.854 -7.840 1.00 40.34 107 TYR A C 1
ATOM 886 O O . TYR A 1 107 ? -7.691 -10.895 -7.453 1.00 40.34 107 TYR A O 1
ATOM 894 N N . THR A 1 108 ? -5.801 -9.745 -7.785 1.00 32.03 108 THR A N 1
ATOM 895 C CA . THR A 1 108 ? -6.400 -8.412 -7.872 1.00 32.03 108 THR A CA 1
ATOM 896 C C . THR A 1 108 ? -6.014 -7.836 -9.229 1.00 32.03 108 THR A C 1
ATOM 898 O O . THR A 1 108 ? -5.079 -7.049 -9.343 1.00 32.03 108 THR A O 1
ATOM 901 N N . VAL A 1 109 ? -6.699 -8.287 -10.281 1.00 36.84 109 VAL A N 1
ATOM 902 C CA . VAL A 1 109 ? -6.777 -7.534 -11.537 1.00 36.84 109 VAL A CA 1
ATOM 903 C C . VAL A 1 109 ? -8.115 -6.819 -11.473 1.00 36.84 109 VAL A C 1
ATOM 905 O O . VAL A 1 109 ? -9.157 -7.466 -11.457 1.00 36.84 109 VAL A O 1
ATOM 908 N N . GLY A 1 110 ? -8.066 -5.500 -11.307 1.00 33.06 110 GLY A N 1
ATOM 909 C CA . GLY A 1 110 ? -9.254 -4.669 -11.226 1.00 33.06 110 GLY A CA 1
ATOM 910 C C . GLY A 1 110 ? -10.027 -4.694 -12.537 1.00 33.06 110 GLY A C 1
ATOM 911 O O . GLY A 1 110 ? -9.519 -4.245 -13.557 1.00 33.06 110 GLY A O 1
ATOM 912 N N . GLU A 1 111 ? -11.261 -5.172 -12.466 1.00 30.69 111 GLU A N 1
ATOM 913 C CA . GLU A 1 111 ? -12.389 -4.594 -13.178 1.00 30.69 111 GLU A CA 1
ATOM 914 C C . GLU A 1 111 ? -13.586 -4.680 -12.227 1.00 30.69 111 GLU A C 1
ATOM 916 O O . GLU A 1 111 ? -13.819 -5.685 -11.556 1.00 30.69 111 GLU A O 1
ATOM 921 N N . SER A 1 112 ? -14.242 -3.546 -12.055 1.00 38.19 112 SER A N 1
ATOM 922 C CA . SER A 1 112 ? -15.390 -3.316 -11.193 1.00 38.19 112 SER A CA 1
ATOM 923 C C . SER A 1 112 ? -16.570 -4.216 -11.558 1.00 38.19 112 SER A C 1
ATOM 925 O O . SER A 1 112 ? -17.103 -4.045 -12.644 1.00 38.19 112 SER A O 1
ATOM 927 N N . ASP A 1 113 ? -17.023 -5.078 -10.640 1.00 31.03 113 ASP A N 1
ATOM 928 C CA . ASP A 1 113 ? -18.450 -5.218 -10.324 1.00 31.03 113 ASP A CA 1
ATOM 929 C C . ASP A 1 113 ? -18.721 -6.018 -9.032 1.00 31.03 113 ASP A C 1
ATOM 931 O O . ASP A 1 113 ? -17.833 -6.538 -8.361 1.00 31.03 113 ASP A O 1
ATOM 935 N N . THR A 1 114 ? -19.986 -6.001 -8.646 1.00 33.84 114 THR A N 1
ATOM 936 C CA . THR A 1 114 ? -20.535 -5.940 -7.294 1.00 33.84 114 THR A CA 1
ATOM 937 C C . THR A 1 114 ? -21.010 -7.310 -6.761 1.00 33.84 114 THR A C 1
ATOM 939 O O . THR A 1 114 ? -21.458 -8.148 -7.532 1.00 33.84 114 THR A O 1
ATOM 942 N N . LYS A 1 115 ? -21.065 -7.442 -5.419 1.00 32.34 115 LYS A N 1
ATOM 943 C CA . LYS A 1 115 ? -21.861 -8.388 -4.578 1.00 32.34 115 LYS A CA 1
ATOM 944 C C . LYS A 1 115 ? -21.371 -9.836 -4.331 1.00 32.34 115 LYS A C 1
ATOM 946 O O . LYS A 1 115 ? -21.514 -10.724 -5.153 1.00 32.34 115 LYS A O 1
ATOM 951 N N . ASN A 1 116 ? -20.925 -10.019 -3.081 1.00 30.33 116 ASN A N 1
ATOM 952 C CA . ASN A 1 116 ? -21.423 -10.913 -2.013 1.00 30.33 116 ASN A CA 1
ATOM 953 C C . ASN A 1 116 ? -21.866 -12.362 -2.319 1.00 30.33 116 ASN A C 1
ATOM 955 O O . ASN A 1 116 ? -22.793 -12.560 -3.093 1.00 30.33 116 ASN A O 1
ATOM 959 N N . SER A 1 117 ? -21.270 -13.304 -1.566 1.00 30.14 117 SER A N 1
ATOM 960 C CA . SER A 1 117 ? -21.864 -14.445 -0.818 1.00 30.14 117 SER A CA 1
ATOM 961 C C . SER A 1 117 ? -20.723 -15.430 -0.488 1.00 30.14 117 SER A C 1
ATOM 963 O O . SER A 1 117 ? -20.099 -15.970 -1.394 1.00 30.14 117 SER 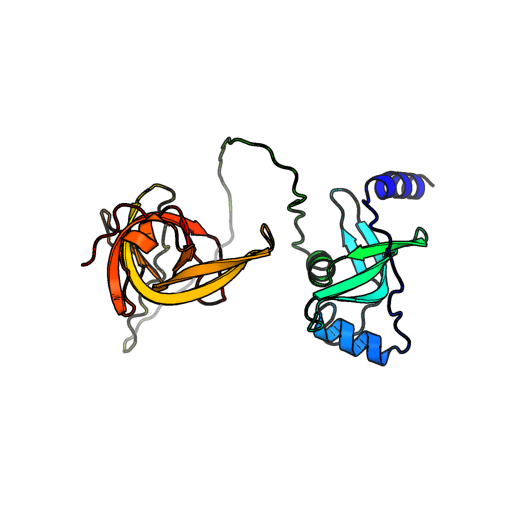A O 1
ATOM 965 N N . GLU A 1 118 ? -20.168 -15.443 0.729 1.00 32.53 118 GLU A N 1
ATOM 966 C CA . GLU A 1 118 ? -20.562 -16.292 1.878 1.00 32.53 118 GLU A CA 1
ATOM 967 C C . GLU A 1 118 ? -20.749 -17.787 1.564 1.00 32.53 118 GLU A C 1
ATOM 969 O O . GLU A 1 118 ? -21.738 -18.160 0.951 1.00 32.53 118 GLU A O 1
ATOM 974 N N . GLU A 1 119 ? -19.805 -18.622 2.029 1.00 34.53 119 GLU A N 1
ATOM 975 C CA . GLU A 1 119 ? -19.979 -19.762 2.967 1.00 34.53 119 GLU A CA 1
ATOM 976 C C . GLU A 1 119 ? -18.612 -20.475 3.127 1.00 34.53 119 GLU A C 1
ATOM 978 O O . GLU A 1 119 ? -17.972 -20.851 2.151 1.00 34.53 119 GLU A O 1
ATOM 983 N N . LYS A 1 120 ? -17.949 -20.417 4.293 1.00 31.88 120 LYS A N 1
ATOM 984 C CA . LYS A 1 120 ? -18.073 -21.308 5.472 1.00 31.88 120 LYS A CA 1
ATOM 985 C C . LYS A 1 120 ? -17.964 -22.807 5.156 1.00 31.88 120 LYS A C 1
ATOM 987 O O . LYS A 1 120 ? -18.843 -23.352 4.503 1.00 31.88 120 LYS A O 1
ATOM 992 N N . LYS A 1 121 ? -16.959 -23.464 5.763 1.00 29.27 121 LYS A N 1
ATOM 993 C CA . LYS A 1 121 ? -17.044 -24.515 6.820 1.00 29.27 121 LYS A CA 1
ATOM 994 C C . LYS A 1 121 ? -15.748 -25.355 6.782 1.00 29.27 121 LYS A C 1
ATOM 996 O O . LYS A 1 121 ? -15.355 -25.800 5.711 1.00 29.27 121 LYS A O 1
ATOM 1001 N N . SER A 1 122 ? -14.906 -25.323 7.824 1.00 27.30 122 SER A N 1
ATOM 1002 C CA . SER A 1 122 ? -14.871 -26.256 8.984 1.00 27.30 122 SER A CA 1
ATOM 1003 C C . SER A 1 122 ? -14.813 -27.722 8.536 1.00 27.30 122 SER A C 1
ATOM 1005 O O . SER A 1 122 ? -15.546 -28.106 7.639 1.00 27.30 122 SER A O 1
ATOM 1007 N N . GLU A 1 123 ? -14.057 -28.647 9.106 1.00 34.62 123 GLU A N 1
ATOM 1008 C CA . GLU A 1 123 ? -13.160 -28.758 10.258 1.00 34.62 123 GLU A CA 1
ATOM 1009 C C . GLU A 1 123 ? -12.621 -30.203 10.197 1.00 34.62 123 GLU A C 1
ATOM 1011 O O . GLU A 1 123 ? -13.084 -30.990 9.368 1.00 34.62 123 GLU A O 1
ATOM 1016 N N . SER A 1 124 ? -11.761 -30.556 11.156 1.00 33.22 124 SER A N 1
ATOM 1017 C CA . SER A 1 124 ? -11.536 -31.925 11.649 1.00 33.22 124 SER A CA 1
ATOM 1018 C C . SER A 1 124 ? -10.661 -32.824 10.768 1.00 33.22 124 SER A C 1
ATOM 1020 O O . SER A 1 124 ? -11.000 -33.151 9.640 1.00 33.22 124 SER A O 1
ATOM 1022 N N . ASP A 1 125 ? -9.460 -33.227 11.194 1.00 31.59 125 ASP A N 1
ATOM 1023 C CA . ASP A 1 125 ? -9.067 -34.006 12.396 1.00 31.59 125 ASP A CA 1
ATOM 1024 C C . ASP A 1 125 ? -8.418 -35.299 11.833 1.00 31.59 125 ASP A C 1
ATOM 1026 O O . ASP A 1 125 ? -8.739 -35.709 10.726 1.00 31.59 125 ASP A O 1
ATOM 1030 N N . THR A 1 126 ? -7.491 -36.033 12.439 1.00 28.97 126 THR A N 1
ATOM 1031 C CA . THR A 1 126 ? -7.013 -36.133 13.815 1.00 28.97 126 THR A CA 1
ATOM 1032 C C . THR A 1 126 ? -5.726 -36.993 13.812 1.00 28.97 126 THR A C 1
ATOM 1034 O O . THR A 1 126 ? -5.548 -37.849 12.947 1.00 28.97 126 THR A O 1
ATOM 1037 N N . VAL A 1 127 ? -4.954 -36.862 14.901 1.00 36.31 127 VAL A N 1
ATOM 1038 C CA . VAL A 1 127 ? -4.319 -37.950 15.692 1.00 36.31 127 VAL A CA 1
ATOM 1039 C C . VAL A 1 127 ? -2.992 -38.571 15.237 1.00 36.31 127 VAL A C 1
ATOM 1041 O O . VAL A 1 127 ? -2.795 -38.882 14.074 1.00 36.31 127 VAL A O 1
ATOM 1044 N N . THR A 1 128 ? -2.070 -38.992 16.114 1.00 28.55 128 THR A N 1
ATOM 1045 C CA . THR A 1 128 ? -1.491 -38.534 17.403 1.00 28.55 128 THR A CA 1
ATOM 1046 C C . THR A 1 128 ? -0.211 -39.368 17.572 1.00 28.55 128 THR A C 1
ATOM 1048 O O . THR A 1 128 ? -0.185 -40.514 17.121 1.00 28.55 128 THR A O 1
ATOM 1051 N N . LYS A 1 129 ? 0.809 -38.896 18.306 1.00 33.34 129 LYS A N 1
ATOM 1052 C CA . LYS A 1 129 ? 1.509 -39.788 19.254 1.00 33.34 129 LYS A CA 1
ATOM 1053 C C . LYS A 1 129 ? 2.238 -39.038 20.367 1.00 33.34 129 LYS A C 1
ATOM 1055 O O . LYS A 1 129 ? 3.120 -38.224 20.127 1.00 33.34 129 LYS A O 1
ATOM 1060 N N . SER A 1 130 ? 1.831 -39.389 21.580 1.00 34.28 130 SER A N 1
ATOM 1061 C CA . SER A 1 130 ? 2.253 -38.933 22.902 1.00 34.28 130 SER A CA 1
ATOM 1062 C C . SER A 1 130 ? 3.586 -39.521 23.388 1.00 34.28 130 SER A C 1
ATOM 1064 O O . SER A 1 130 ? 3.919 -40.650 23.023 1.00 34.28 130 SER A O 1
ATOM 1066 N N . LYS A 1 131 ? 4.251 -38.803 24.312 1.00 33.03 131 LYS A N 1
ATOM 1067 C CA . LYS A 1 131 ? 4.897 -39.285 25.567 1.00 33.03 131 LYS A CA 1
ATOM 1068 C C . LYS A 1 131 ? 5.469 -38.055 26.304 1.00 33.03 131 LYS A C 1
ATOM 1070 O O . LYS A 1 131 ? 6.381 -37.426 25.791 1.00 33.03 131 LYS A O 1
ATOM 1075 N N . GLU A 1 132 ? 4.811 -37.454 27.295 1.00 33.16 132 GLU A N 1
ATOM 1076 C CA . GLU A 1 132 ? 4.691 -37.823 28.722 1.00 33.16 132 GLU A CA 1
ATOM 1077 C C . GLU A 1 132 ? 6.026 -38.126 29.433 1.00 33.16 132 GLU A C 1
ATOM 1079 O O . GLU A 1 132 ? 6.618 -39.169 29.176 1.00 33.16 132 GLU A O 1
ATOM 1084 N N . SER A 1 133 ? 6.468 -37.232 30.340 1.00 35.44 133 SER A N 1
ATOM 1085 C CA . SER A 1 133 ? 6.461 -37.485 31.801 1.00 35.44 133 SER A CA 1
ATOM 1086 C C . SER A 1 133 ? 7.149 -36.384 32.651 1.00 35.44 133 SER A C 1
ATOM 1088 O O . SER A 1 133 ? 8.318 -36.062 32.452 1.00 35.44 133 SER A O 1
ATOM 1090 N N . THR A 1 134 ? 6.407 -35.928 33.675 1.00 30.80 134 THR A N 1
ATOM 1091 C CA . THR A 1 134 ? 6.807 -35.670 35.088 1.00 30.80 134 THR A CA 1
ATOM 1092 C C . THR A 1 134 ? 7.619 -34.429 35.526 1.00 30.80 134 THR A C 1
ATOM 1094 O O . THR A 1 134 ? 8.842 -34.426 35.556 1.00 30.80 134 THR A O 1
ATOM 1097 N N . SER A 1 135 ? 6.874 -33.435 36.041 1.00 35.06 135 SER A N 1
ATOM 1098 C CA . SER A 1 135 ? 6.894 -32.873 37.419 1.00 35.06 135 SER A CA 1
ATOM 1099 C C . SER A 1 135 ? 8.215 -32.578 38.169 1.00 35.06 135 SER A C 1
ATOM 1101 O O . SER A 1 135 ? 8.873 -33.507 38.631 1.00 35.06 135 SER A O 1
ATOM 1103 N N . LYS A 1 136 ? 8.431 -31.308 38.565 1.00 35.56 136 LYS A N 1
ATOM 1104 C CA . LYS A 1 136 ? 8.319 -30.836 39.972 1.00 35.56 136 LYS A CA 1
ATOM 1105 C C . LYS A 1 136 ? 8.492 -29.314 40.105 1.00 35.56 136 LYS A C 1
ATOM 1107 O O . LYS A 1 136 ? 9.274 -28.687 39.404 1.00 35.56 136 LYS A O 1
ATOM 1112 N N . ALA A 1 137 ? 7.726 -28.762 41.041 1.00 36.22 137 ALA A N 1
ATOM 1113 C CA . ALA A 1 137 ? 7.618 -27.359 41.424 1.00 36.22 137 ALA A CA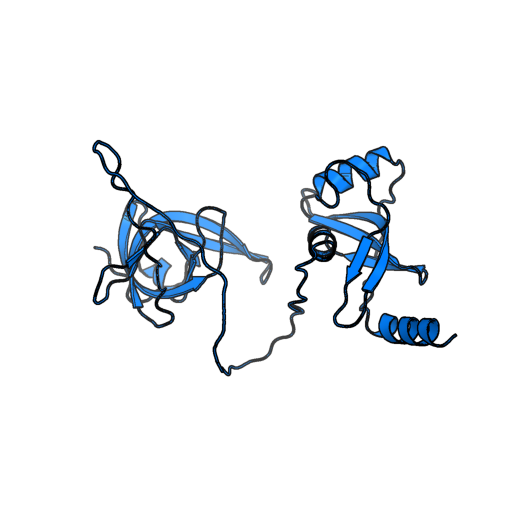 1
ATOM 1114 C C . ALA A 1 137 ? 8.883 -26.781 42.084 1.00 36.22 137 ALA A C 1
ATOM 1116 O O . ALA A 1 137 ? 9.558 -27.494 42.821 1.00 36.22 137 ALA A O 1
ATOM 1117 N N . THR A 1 138 ? 9.131 -25.472 41.923 1.00 33.34 138 THR A N 1
ATOM 1118 C CA . THR A 1 138 ? 9.126 -24.459 43.012 1.00 33.34 138 THR A CA 1
ATOM 1119 C C . THR A 1 138 ? 9.511 -23.047 42.514 1.00 33.34 138 THR A C 1
ATOM 1121 O O . THR A 1 138 ? 10.616 -22.795 42.057 1.00 33.34 138 THR A O 1
ATOM 1124 N N . THR A 1 139 ? 8.545 -22.130 42.631 1.00 34.62 139 THR A N 1
ATOM 1125 C CA . THR A 1 139 ? 8.635 -20.787 43.245 1.00 34.62 139 THR A CA 1
ATOM 1126 C C . THR A 1 139 ? 9.746 -19.795 42.828 1.00 34.62 139 THR A C 1
ATOM 1128 O O . THR A 1 139 ? 10.855 -19.838 43.347 1.00 34.62 139 THR A O 1
ATOM 1131 N N . LYS A 1 140 ? 9.355 -18.735 42.097 1.00 32.78 140 LYS A N 1
ATOM 1132 C CA . LYS A 1 140 ? 9.299 -17.309 42.532 1.00 32.78 140 LYS A CA 1
ATOM 1133 C C . LYS A 1 140 ? 9.607 -16.335 41.383 1.00 32.78 140 LYS A C 1
ATOM 1135 O O . LYS A 1 140 ? 10.653 -16.403 40.758 1.00 32.78 140 LYS A O 1
ATOM 1140 N N . LYS A 1 141 ? 8.751 -15.308 41.324 1.00 32.50 141 LYS A N 1
ATOM 1141 C CA . LYS A 1 141 ? 8.966 -13.952 40.792 1.00 32.50 141 LYS A CA 1
ATOM 1142 C C . LYS A 1 141 ? 9.006 -13.758 39.268 1.00 32.50 141 LYS A C 1
ATOM 1144 O O . LYS A 1 141 ? 9.976 -14.088 38.602 1.00 32.50 141 LYS A O 1
ATOM 1149 N N . LYS A 1 142 ? 8.051 -12.911 38.862 1.00 32.22 142 LYS A N 1
ATOM 1150 C CA . LYS A 1 142 ? 8.201 -11.715 38.016 1.00 32.22 142 LYS A CA 1
ATOM 1151 C C . LYS A 1 142 ? 7.492 -11.821 36.664 1.00 32.22 142 LYS A C 1
ATOM 1153 O O . LYS A 1 142 ? 7.756 -12.711 35.870 1.00 32.22 142 LYS A O 1
ATOM 1158 N N . VAL A 1 143 ? 6.701 -10.775 36.432 1.00 36.94 143 VAL A N 1
ATOM 1159 C CA . VAL A 1 143 ? 6.037 -10.370 35.192 1.00 36.94 143 VAL A CA 1
ATOM 1160 C C . VAL A 1 143 ? 4.761 -11.148 34.897 1.00 36.94 143 VAL A C 1
ATOM 1162 O O . VAL A 1 143 ? 4.772 -12.226 34.313 1.00 36.94 143 VAL A O 1
ATOM 1165 N N . GLU A 1 144 ? 3.652 -10.532 35.302 1.00 37.72 144 GLU A N 1
ATOM 1166 C CA . GLU A 1 144 ? 2.315 -10.780 34.780 1.00 37.72 144 GLU A CA 1
ATOM 1167 C C . GLU A 1 144 ? 2.363 -10.533 33.268 1.00 37.72 144 GLU A C 1
ATOM 1169 O O . GLU A 1 144 ? 2.286 -9.415 32.757 1.00 37.72 144 GLU A O 1
ATOM 1174 N N . LYS A 1 145 ? 2.664 -11.618 32.562 1.00 37.59 145 LYS A N 1
ATOM 1175 C CA . LYS A 1 145 ? 2.602 -11.756 31.121 1.00 37.59 145 LYS A CA 1
ATOM 1176 C C . LYS A 1 145 ? 1.118 -11.694 30.793 1.00 37.59 145 LYS A C 1
ATOM 1178 O O . LYS A 1 145 ? 0.436 -12.711 30.874 1.00 37.59 145 LYS A O 1
ATOM 1183 N N . LYS A 1 146 ? 0.629 -10.474 30.547 1.00 34.69 146 LYS A N 1
ATOM 1184 C CA . LYS A 1 146 ? -0.743 -10.218 30.115 1.00 34.69 146 LYS A CA 1
ATOM 1185 C C . LYS A 1 146 ? -1.018 -11.157 28.953 1.00 34.69 146 LYS A C 1
ATOM 1187 O O . LYS A 1 146 ? -0.282 -11.148 27.965 1.00 34.69 146 LYS A O 1
ATOM 1192 N N . GLU A 1 147 ? -1.985 -12.028 29.194 1.00 39.34 147 GLU A N 1
ATOM 1193 C CA . GLU A 1 147 ? -2.405 -13.090 28.309 1.00 39.34 147 GLU A CA 1
ATOM 1194 C C . GLU A 1 147 ? -2.491 -12.577 26.882 1.00 39.34 147 GLU A C 1
ATOM 1196 O O . GLU A 1 147 ? -3.015 -11.497 26.596 1.00 39.34 147 GLU A O 1
ATOM 1201 N N . GLU A 1 148 ? -1.957 -13.401 25.996 1.00 41.56 148 GLU A N 1
ATOM 1202 C CA . GLU A 1 148 ? -2.257 -13.425 24.580 1.00 41.56 148 GLU A CA 1
ATOM 1203 C C . GLU A 1 148 ? -3.742 -13.794 24.457 1.00 41.56 148 GLU A C 1
ATOM 1205 O O . GLU A 1 148 ? -4.112 -14.923 24.150 1.00 41.56 148 GLU A O 1
ATOM 1210 N N . VAL A 1 149 ? -4.604 -12.842 24.826 1.00 38.94 149 VAL A N 1
ATOM 1211 C CA . VAL A 1 149 ? -6.038 -12.905 24.600 1.00 38.94 149 VAL A CA 1
ATOM 1212 C C . VAL A 1 149 ? -6.164 -12.972 23.094 1.00 38.94 149 VAL A C 1
ATOM 1214 O O . VAL A 1 149 ? -5.797 -12.038 22.381 1.00 38.94 149 VAL A O 1
ATOM 1217 N N . SER A 1 150 ? -6.632 -14.114 22.610 1.00 42.28 150 SER A N 1
ATOM 1218 C CA . SER A 1 150 ? -7.176 -14.257 21.275 1.00 42.28 150 SER A CA 1
ATOM 1219 C C . SER A 1 150 ? -8.268 -13.200 21.116 1.00 42.28 150 SER A C 1
ATOM 1221 O O . SER A 1 150 ? -9.409 -13.410 21.521 1.00 42.28 150 SER A O 1
ATOM 1223 N N . ILE A 1 151 ? -7.893 -12.029 20.600 1.00 49.62 151 ILE A N 1
ATOM 1224 C CA . ILE A 1 151 ? -8.811 -10.952 20.248 1.00 49.62 151 ILE A CA 1
ATOM 1225 C C . ILE A 1 151 ? -9.661 -11.504 19.105 1.00 49.62 151 ILE A C 1
ATOM 1227 O O . ILE A 1 151 ? -9.270 -11.463 17.939 1.00 49.62 151 ILE A O 1
ATOM 1231 N N . THR A 1 152 ? -10.815 -12.078 19.438 1.00 46.59 152 THR A N 1
ATOM 1232 C CA .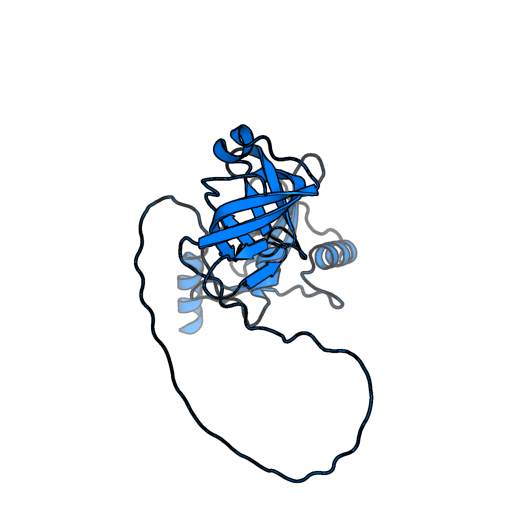 THR A 1 152 ? -11.871 -12.357 18.470 1.00 46.59 152 THR A CA 1
ATOM 1233 C C . THR A 1 152 ? -12.436 -11.014 18.049 1.00 46.59 152 THR A C 1
ATOM 1235 O O . THR A 1 152 ? -13.261 -10.426 18.747 1.00 46.59 152 THR A O 1
ATOM 1238 N N . LEU A 1 153 ? -11.922 -10.490 16.938 1.00 58.34 153 LEU A N 1
ATOM 1239 C CA . LEU A 1 153 ? -12.409 -9.246 16.362 1.00 58.34 153 LEU A CA 1
ATOM 1240 C C . LEU A 1 153 ? -13.905 -9.403 16.066 1.00 58.34 153 LEU A C 1
ATOM 1242 O O . LEU A 1 153 ? -14.281 -10.324 15.330 1.00 58.34 153 LEU A O 1
ATOM 1246 N N . PRO A 1 154 ? -14.770 -8.529 16.601 1.00 59.75 154 PRO A N 1
ATOM 1247 C CA . PRO A 1 154 ? -16.159 -8.526 16.195 1.00 59.75 154 PRO A CA 1
ATOM 1248 C C . PRO A 1 154 ? -16.205 -8.149 14.715 1.00 59.75 154 PRO A C 1
ATOM 1250 O O . PRO A 1 154 ? -15.746 -7.086 14.299 1.00 59.75 154 PRO A O 1
ATOM 1253 N N . THR A 1 155 ? -16.700 -9.076 13.901 1.00 56.91 155 THR A N 1
ATOM 1254 C CA . THR A 1 155 ? -16.849 -8.861 12.453 1.00 56.91 155 THR A CA 1
ATOM 1255 C C . THR A 1 155 ? -18.084 -7.994 12.153 1.00 56.91 155 THR A C 1
ATOM 1257 O O . THR A 1 155 ? -18.213 -7.413 11.073 1.00 56.91 155 THR A O 1
ATOM 1260 N N . ASP A 1 156 ? -18.971 -7.853 13.140 1.00 65.56 156 ASP A N 1
ATOM 1261 C CA . ASP A 1 156 ? -20.176 -7.037 13.091 1.00 65.56 156 ASP A CA 1
ATOM 1262 C C . ASP A 1 156 ? -19.934 -5.571 13.466 1.00 65.56 156 ASP A C 1
ATOM 1264 O O . ASP A 1 156 ? -18.863 -5.167 13.917 1.00 65.56 156 ASP A O 1
ATOM 1268 N N . LYS A 1 157 ? -20.952 -4.737 13.228 1.00 74.88 157 LYS A N 1
ATOM 1269 C CA . LYS A 1 157 ? -20.922 -3.332 13.635 1.00 74.88 157 LYS A CA 1
ATOM 1270 C C . LYS A 1 157 ? -20.864 -3.268 15.163 1.00 74.88 157 LYS A C 1
ATOM 1272 O O . LYS A 1 157 ? -21.822 -3.667 15.819 1.00 74.88 157 LYS A O 1
ATOM 1277 N N . SER A 1 158 ? -19.771 -2.748 15.708 1.00 82.88 158 SER A N 1
ATOM 1278 C CA . SER A 1 158 ? -19.561 -2.649 17.154 1.00 82.88 158 SER A CA 1
ATOM 1279 C C . SER A 1 158 ? -19.326 -1.214 17.595 1.00 82.88 158 SER A C 1
ATOM 1281 O O . SER A 1 158 ? -18.980 -0.347 16.787 1.00 82.88 158 SER A O 1
ATOM 1283 N N . HIS A 1 159 ? -19.533 -0.987 18.888 1.00 86.50 159 HIS A N 1
ATOM 1284 C CA . HIS A 1 159 ? -19.191 0.255 19.559 1.00 86.50 159 HIS A CA 1
ATOM 1285 C C . HIS A 1 159 ? -17.710 0.187 19.935 1.00 86.50 159 HIS A C 1
ATOM 1287 O O . HIS A 1 159 ? -17.258 -0.810 20.495 1.00 86.50 159 HIS A O 1
ATOM 1293 N N . PHE A 1 160 ? -16.940 1.208 19.594 1.00 89.44 160 PHE A N 1
ATOM 1294 C CA . PHE A 1 160 ? -15.510 1.289 19.857 1.00 89.44 160 PHE A CA 1
ATOM 1295 C C . PHE A 1 160 ? -15.210 2.551 20.647 1.00 89.44 160 PHE A C 1
ATOM 1297 O O . PHE A 1 160 ? -15.822 3.585 20.407 1.00 89.44 160 PHE A O 1
ATOM 1304 N N . ASN A 1 161 ? -14.211 2.477 21.515 1.00 90.19 161 ASN A N 1
ATOM 1305 C CA . ASN A 1 161 ? -13.575 3.631 22.128 1.00 90.19 161 ASN A CA 1
ATOM 1306 C C . ASN A 1 161 ? -12.129 3.679 21.658 1.00 90.19 161 ASN A C 1
ATOM 1308 O O . ASN A 1 161 ? -11.497 2.633 21.557 1.00 90.19 161 ASN A O 1
ATOM 1312 N N . GLY A 1 162 ? -11.589 4.858 21.390 1.00 90.12 162 GLY A N 1
ATOM 1313 C CA . GLY A 1 162 ? -10.182 5.009 21.039 1.00 90.12 162 GLY A CA 1
ATOM 1314 C C . GLY A 1 162 ? -9.701 6.432 21.245 1.00 90.12 162 GLY A C 1
ATOM 1315 O O . GLY A 1 162 ? -10.503 7.361 21.319 1.00 90.12 162 GLY A O 1
ATOM 1316 N N . THR A 1 163 ? -8.388 6.599 21.310 1.00 89.94 163 THR A N 1
ATOM 1317 C CA . THR A 1 163 ? -7.740 7.906 21.447 1.00 89.94 163 THR A CA 1
ATOM 1318 C C . THR A 1 163 ? -7.121 8.307 20.116 1.00 89.94 163 THR A C 1
ATOM 1320 O O . THR A 1 163 ? -6.537 7.468 19.429 1.00 89.94 163 THR A O 1
ATOM 1323 N N . ILE A 1 164 ? -7.251 9.573 19.722 1.00 90.69 164 ILE A N 1
ATOM 1324 C CA . ILE A 1 164 ? -6.611 10.077 18.503 1.00 90.69 164 ILE A CA 1
ATOM 1325 C C . ILE A 1 164 ? -5.117 10.228 18.762 1.00 90.69 164 ILE A C 1
ATOM 1327 O O . ILE A 1 164 ? -4.706 11.080 19.546 1.00 90.69 164 ILE A O 1
ATOM 1331 N N . LYS A 1 165 ? -4.304 9.433 18.068 1.00 88.38 165 LYS A N 1
ATOM 1332 C CA . LYS A 1 165 ? -2.846 9.522 18.146 1.00 88.38 165 LYS A CA 1
ATOM 1333 C C . LYS A 1 165 ? -2.309 10.642 17.261 1.00 88.38 165 LYS A C 1
ATOM 1335 O O . LYS A 1 165 ? -1.499 11.441 17.710 1.00 88.38 165 LYS A O 1
ATOM 1340 N N . GLU A 1 166 ? -2.733 10.678 15.999 1.00 88.38 166 GLU A N 1
ATOM 1341 C CA . GLU A 1 166 ? -2.277 11.667 15.015 1.00 88.38 166 GLU A CA 1
ATOM 1342 C C . GLU A 1 166 ? -3.147 11.660 13.750 1.00 88.38 166 GLU A C 1
ATOM 1344 O O . GLU A 1 166 ? -3.783 10.655 13.412 1.00 88.38 166 GLU A O 1
ATOM 1349 N N . PHE A 1 167 ? -3.132 12.778 13.025 1.00 88.44 167 PHE A N 1
ATOM 1350 C CA . PHE A 1 167 ? -3.623 12.864 11.651 1.00 88.44 167 PHE A CA 1
ATOM 1351 C C . PHE A 1 167 ? -2.454 12.657 10.699 1.00 88.44 167 PHE A C 1
ATOM 1353 O O . PHE A 1 167 ? -1.37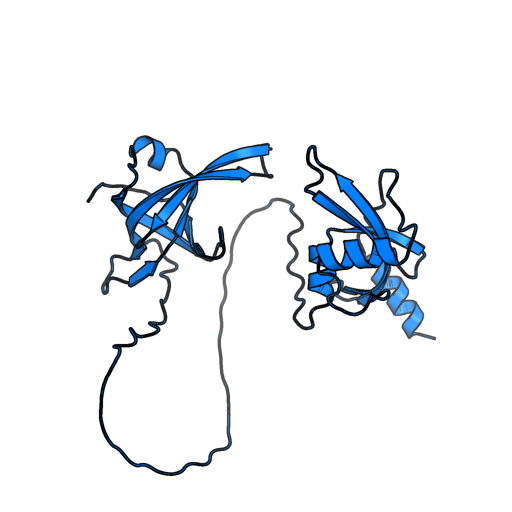3 13.207 10.895 1.00 88.44 167 PHE A O 1
ATOM 1360 N N . SER A 1 168 ? -2.667 11.856 9.668 1.00 86.94 168 SER A N 1
ATOM 1361 C CA . SER A 1 168 ? -1.651 11.541 8.672 1.00 86.94 168 SER A CA 1
ATOM 1362 C C . SER A 1 168 ? -2.268 11.635 7.282 1.00 86.94 168 SER A C 1
ATOM 1364 O O . SER A 1 168 ? -3.488 11.651 7.133 1.00 86.94 168 SER A O 1
ATOM 1366 N N . THR A 1 169 ? -1.447 11.707 6.246 1.00 85.38 169 THR A N 1
ATOM 1367 C CA . THR A 1 169 ? -1.904 11.658 4.859 1.00 85.38 169 THR A CA 1
ATOM 1368 C C . THR A 1 169 ? -1.382 10.389 4.213 1.00 85.38 169 THR A C 1
ATOM 1370 O O . THR A 1 169 ? -0.253 9.950 4.431 1.00 85.38 169 THR A O 1
ATOM 1373 N N . LYS A 1 170 ? -2.244 9.746 3.433 1.00 83.69 170 LYS A N 1
ATOM 1374 C CA . LYS A 1 170 ? -1.909 8.567 2.655 1.00 83.69 170 LYS A CA 1
ATOM 1375 C C . LYS A 1 170 ? -2.223 8.850 1.202 1.00 83.69 170 LYS A C 1
ATOM 1377 O O . LYS A 1 170 ? -3.371 9.104 0.852 1.00 83.69 170 LYS A O 1
ATOM 1382 N N . TYR A 1 171 ? -1.218 8.726 0.349 1.00 81.19 171 TYR A N 1
ATOM 1383 C CA . TYR A 1 171 ? -1.429 8.840 -1.083 1.00 81.19 171 TYR A CA 1
ATOM 1384 C C . TYR A 1 171 ? -2.348 7.719 -1.586 1.00 81.19 171 TYR A C 1
ATOM 1386 O O . TYR A 1 171 ? -2.124 6.525 -1.336 1.00 81.19 171 TYR A O 1
ATOM 1394 N N . ASN A 1 172 ? -3.425 8.117 -2.257 1.00 78.38 172 ASN A N 1
ATOM 1395 C CA . ASN A 1 172 ? -4.384 7.217 -2.859 1.00 78.38 172 ASN A CA 1
ATOM 1396 C C . ASN A 1 172 ? -4.166 7.160 -4.371 1.00 78.38 172 ASN A C 1
ATOM 1398 O O . ASN A 1 172 ? -4.643 8.003 -5.127 1.00 78.38 172 ASN A O 1
ATOM 1402 N N . HIS A 1 173 ? -3.518 6.086 -4.815 1.00 70.62 173 HIS A N 1
ATOM 1403 C CA . HIS A 1 173 ? -3.297 5.792 -6.233 1.00 70.62 173 HIS A CA 1
ATOM 1404 C C . HIS A 1 173 ? -4.589 5.611 -7.050 1.00 70.62 173 HIS A C 1
ATOM 1406 O O . HIS A 1 173 ? -4.520 5.515 -8.270 1.00 70.62 173 HIS A O 1
ATOM 1412 N N . PHE A 1 174 ? -5.761 5.520 -6.409 1.00 66.62 174 PHE A N 1
ATOM 1413 C CA . PHE A 1 174 ? -7.034 5.383 -7.117 1.00 66.62 174 PHE A CA 1
ATOM 1414 C C . PHE A 1 174 ? -7.509 6.695 -7.750 1.00 66.62 174 PHE A C 1
ATOM 1416 O O . PHE A 1 174 ? -8.122 6.678 -8.813 1.00 66.62 174 PHE A O 1
ATOM 1423 N N . ASN A 1 175 ? -7.254 7.825 -7.095 1.00 75.56 175 ASN A N 1
ATOM 1424 C CA . ASN A 1 175 ? -7.739 9.135 -7.525 1.00 75.56 175 ASN A CA 1
ATOM 1425 C C . ASN A 1 175 ? -6.6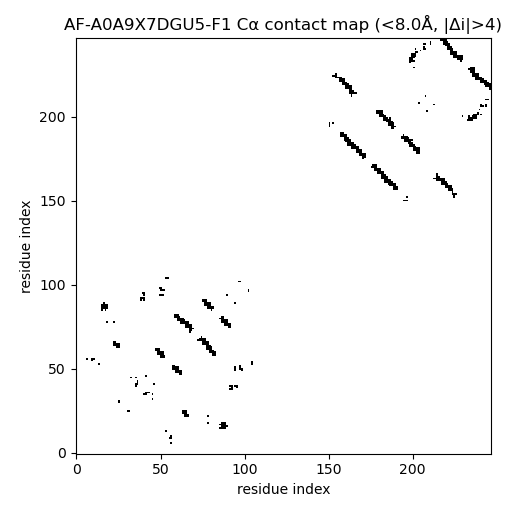29 10.189 -7.608 1.00 75.56 175 ASN A C 1
ATOM 1427 O O . ASN A 1 175 ? -6.950 11.368 -7.713 1.00 75.56 175 ASN A O 1
ATOM 1431 N N . ASP A 1 176 ? -5.364 9.758 -7.546 1.00 77.25 176 ASP A N 1
ATOM 1432 C CA . ASP A 1 176 ? -4.182 10.625 -7.583 1.00 77.25 176 ASP A CA 1
ATOM 1433 C C . ASP A 1 176 ? -4.296 11.790 -6.582 1.00 77.25 176 ASP A C 1
ATOM 1435 O O . ASP A 1 176 ? -4.119 12.962 -6.907 1.00 77.25 176 ASP A O 1
ATOM 1439 N N . SER A 1 177 ? -4.708 11.469 -5.351 1.00 78.50 177 SER A N 1
ATOM 1440 C CA . SER A 1 177 ? -4.886 12.470 -4.300 1.00 78.50 177 SER A CA 1
ATOM 1441 C C . SER A 1 177 ? -4.405 11.968 -2.947 1.00 78.50 177 SER A C 1
ATOM 1443 O O . SER A 1 177 ? -4.385 10.767 -2.665 1.00 78.50 177 SER A O 1
ATOM 1445 N N . GLU A 1 178 ? -4.012 12.902 -2.091 1.00 81.94 178 GLU A N 1
ATOM 1446 C CA . GLU A 1 178 ? -3.677 12.619 -0.703 1.00 81.94 178 GLU A CA 1
ATOM 1447 C C . GLU A 1 178 ? -4.970 12.431 0.100 1.00 81.94 178 GLU A C 1
ATOM 1449 O O . GLU A 1 178 ? -5.744 13.365 0.310 1.00 81.94 178 GLU A O 1
ATOM 1454 N N . GLU A 1 179 ? -5.232 11.203 0.549 1.00 83.75 179 GLU A N 1
ATOM 1455 C CA . GLU A 1 179 ? -6.296 10.947 1.510 1.00 83.75 179 GLU A CA 1
ATOM 1456 C C . GLU A 1 179 ? -5.800 11.271 2.914 1.00 83.75 179 GLU A C 1
ATOM 1458 O O . GLU A 1 179 ? -4.884 10.636 3.437 1.00 83.75 179 GLU A O 1
ATOM 1463 N N . GLU A 1 180 ? -6.460 12.216 3.567 1.00 86.62 180 GLU A N 1
ATOM 1464 C CA . GLU A 1 180 ? -6.302 12.417 5.001 1.00 86.62 180 GLU A CA 1
ATOM 1465 C C . GLU A 1 180 ? -6.828 11.181 5.737 1.00 86.62 180 GLU A C 1
ATOM 1467 O O . GLU A 1 180 ? -7.948 10.708 5.517 1.00 86.62 180 GLU A O 1
ATOM 1472 N N . ILE A 1 181 ? -6.005 10.638 6.619 1.00 90.06 181 ILE A N 1
ATOM 1473 C CA . ILE A 1 181 ? -6.314 9.523 7.500 1.00 90.06 181 ILE A CA 1
ATOM 1474 C C . ILE A 1 181 ? -6.087 9.960 8.945 1.00 90.06 181 ILE A C 1
ATOM 1476 O O . ILE A 1 181 ? -5.343 10.894 9.236 1.00 90.06 181 ILE A O 1
ATOM 1480 N N . VAL A 1 182 ? -6.712 9.258 9.876 1.00 90.31 182 VAL A N 1
ATOM 1481 C CA . VAL A 1 182 ? -6.470 9.446 11.302 1.00 90.31 182 VAL A CA 1
ATOM 1482 C C . VAL A 1 182 ? -6.060 8.117 11.920 1.00 90.31 182 VAL A C 1
ATOM 1484 O O . VAL A 1 182 ? -6.590 7.053 11.569 1.00 90.31 182 VAL A O 1
ATOM 1487 N N . ILE A 1 183 ? -5.071 8.181 12.803 1.00 90.31 183 ILE A N 1
ATOM 1488 C CA . ILE A 1 183 ? -4.526 7.041 13.524 1.00 90.31 183 ILE A CA 1
ATOM 1489 C C . ILE A 1 183 ? -5.067 7.096 14.946 1.00 90.31 183 ILE A C 1
ATOM 1491 O O . ILE A 1 183 ? -4.921 8.090 15.653 1.00 90.31 183 ILE A O 1
ATOM 1495 N N . TRP A 1 184 ? -5.687 5.999 15.347 1.00 90.19 184 TRP A N 1
ATOM 1496 C CA . TRP A 1 184 ? -6.222 5.765 16.671 1.00 90.19 184 TRP A CA 1
ATOM 1497 C C . TRP A 1 184 ? -5.294 4.836 17.445 1.00 90.19 184 TRP A C 1
ATOM 1499 O O . TRP A 1 184 ? -4.775 3.853 16.905 1.00 90.19 184 TRP A O 1
ATOM 1509 N N . GLU A 1 185 ? -5.138 5.112 18.729 1.00 89.38 185 GLU A N 1
ATOM 1510 C CA . GLU A 1 185 ? -4.487 4.234 19.690 1.00 89.38 185 GLU A CA 1
ATOM 1511 C C . GLU A 1 185 ? -5.479 3.754 20.748 1.00 89.38 185 GLU A C 1
ATOM 1513 O O . GLU A 1 185 ? -6.550 4.337 20.938 1.00 89.38 185 GLU A O 1
ATOM 1518 N N . ASN A 1 186 ? -5.116 2.666 21.431 1.00 87.75 186 ASN A N 1
ATOM 1519 C CA . ASN A 1 186 ? -5.922 2.070 22.499 1.00 87.75 186 ASN A CA 1
ATOM 1520 C C . ASN A 1 186 ? -7.379 1.798 22.090 1.00 87.75 186 ASN A C 1
ATOM 1522 O O . ASN A 1 186 ? -8.289 1.899 22.911 1.00 87.75 186 ASN A O 1
ATOM 1526 N N . VAL A 1 187 ? -7.602 1.432 20.824 1.00 86.75 187 VAL A N 1
ATOM 1527 C CA . VAL A 1 187 ? -8.939 1.127 20.324 1.00 86.75 187 VAL A CA 1
ATOM 1528 C C . VAL A 1 187 ? -9.454 -0.118 21.025 1.00 86.75 187 VAL A C 1
ATOM 1530 O O . VAL A 1 187 ? -8.818 -1.172 20.970 1.00 86.75 187 VAL A O 1
ATOM 1533 N N . ALA A 1 188 ? -10.606 0.000 21.668 1.00 84.75 188 ALA A N 1
ATOM 1534 C CA . ALA A 1 188 ? -11.263 -1.059 22.407 1.00 84.75 188 ALA A CA 1
ATOM 1535 C C . ALA A 1 188 ? -12.719 -1.193 21.972 1.00 84.75 188 ALA A C 1
ATOM 1537 O O . ALA A 1 188 ? -13.418 -0.198 21.811 1.00 84.75 188 ALA A O 1
ATOM 1538 N N . VAL A 1 189 ? -13.186 -2.423 21.792 1.00 84.94 189 VAL A N 1
ATOM 1539 C CA . VAL A 1 189 ? -14.595 -2.716 21.533 1.00 84.94 189 VAL A CA 1
ATOM 1540 C C . VAL A 1 189 ? -15.355 -2.659 22.850 1.00 84.94 189 VAL A C 1
ATOM 1542 O O . VAL A 1 189 ? -15.021 -3.392 23.778 1.00 84.94 189 VAL A O 1
ATOM 1545 N N . LYS A 1 190 ? -16.394 -1.831 22.912 1.00 79.44 190 LYS A N 1
ATOM 1546 C CA . LYS A 1 190 ? -17.390 -1.815 23.981 1.00 79.44 190 LYS A CA 1
ATOM 1547 C C . LYS A 1 190 ? -18.460 -2.871 23.684 1.00 79.44 190 LYS A C 1
ATOM 1549 O O . LYS A 1 190 ? -19.236 -2.734 22.739 1.00 79.44 190 LYS A O 1
ATOM 1554 N N . GLY A 1 191 ? -18.467 -3.931 24.489 1.00 68.38 191 GLY A N 1
ATOM 1555 C CA . GLY A 1 191 ? -19.416 -5.051 24.445 1.00 68.38 191 GLY A CA 1
ATOM 1556 C C . GLY A 1 191 ? -19.563 -5.681 25.835 1.00 68.38 191 GLY A C 1
ATOM 1557 O O . GLY A 1 191 ? -19.376 -4.990 26.832 1.00 68.38 191 GLY A O 1
ATOM 1558 N N . ASP A 1 192 ? -19.849 -6.984 25.920 1.00 56.56 192 ASP A N 1
ATOM 1559 C CA . ASP A 1 192 ? -19.922 -7.712 27.203 1.00 56.56 192 ASP A CA 1
ATOM 1560 C C . ASP A 1 192 ? -18.578 -7.760 27.958 1.00 56.56 192 ASP A C 1
ATOM 1562 O O . ASP A 1 192 ? -18.546 -7.806 29.188 1.00 56.56 192 ASP A O 1
ATOM 1566 N N . GLN A 1 193 ? -17.459 -7.711 27.229 1.00 59.53 193 GLN A N 1
ATOM 1567 C CA . GLN A 1 193 ? -16.120 -7.483 27.771 1.00 59.53 193 GLN A CA 1
ATOM 1568 C C . GLN A 1 193 ? -15.385 -6.467 26.892 1.00 59.53 193 GLN A C 1
ATOM 1570 O O . GLN A 1 193 ? -15.372 -6.603 25.668 1.00 59.53 193 GLN A O 1
ATOM 1575 N N . ASP A 1 194 ? -14.757 -5.468 27.516 1.00 71.69 194 ASP A N 1
ATOM 1576 C CA . ASP A 1 194 ? -13.960 -4.459 26.816 1.00 71.69 194 ASP A CA 1
ATOM 1577 C C . ASP A 1 194 ? -12.751 -5.119 26.134 1.00 71.69 194 ASP A C 1
ATOM 1579 O O . ASP A 1 194 ? -11.773 -5.496 26.788 1.00 71.69 194 ASP A O 1
ATOM 1583 N N . LEU A 1 195 ? -12.810 -5.266 24.809 1.00 76.12 195 LEU A N 1
ATOM 1584 C CA . LEU A 1 195 ? -11.768 -5.939 24.037 1.00 76.12 195 LEU A CA 1
ATOM 1585 C C . LEU A 1 195 ? -10.824 -4.923 23.402 1.00 76.12 195 LEU A C 1
ATOM 1587 O O . LEU A 1 195 ? -11.165 -4.284 22.409 1.00 76.12 195 LEU A O 1
ATOM 1591 N N . VAL A 1 196 ? -9.614 -4.803 23.941 1.00 82.00 196 VAL A N 1
ATOM 1592 C CA . VAL A 1 196 ? -8.593 -3.892 23.408 1.00 82.00 196 VAL A CA 1
ATOM 1593 C C . VAL A 1 196 ? -7.976 -4.479 22.136 1.00 82.00 196 VAL A C 1
ATOM 1595 O O . VAL A 1 196 ? -7.242 -5.460 22.189 1.00 82.00 196 VAL A O 1
ATOM 1598 N N . ILE A 1 197 ? -8.258 -3.852 20.995 1.00 79.75 197 ILE A N 1
ATOM 1599 C CA . ILE A 1 197 ? -7.720 -4.181 19.667 1.00 79.75 197 ILE A CA 1
ATOM 1600 C C . ILE A 1 197 ? -6.320 -3.573 19.474 1.00 79.75 197 ILE A C 1
ATOM 1602 O O . ILE A 1 197 ? -5.476 -4.159 18.793 1.00 79.75 197 ILE A O 1
ATOM 1606 N N . GLY A 1 198 ? -6.060 -2.411 20.083 1.00 84.56 198 GLY A N 1
ATOM 1607 C CA . GLY A 1 198 ? -4.788 -1.690 19.984 1.00 84.56 198 GLY A CA 1
ATOM 1608 C C . GLY A 1 198 ? -4.845 -0.545 18.974 1.00 84.56 198 GLY A C 1
ATOM 1609 O O . GLY A 1 198 ? -5.771 0.260 19.008 1.00 84.56 198 GLY A O 1
ATOM 1610 N N . ASN A 1 199 ? -3.852 -0.439 18.088 1.00 89.50 199 ASN A N 1
ATOM 1611 C CA . ASN A 1 199 ? -3.770 0.677 17.144 1.00 89.50 199 ASN A CA 1
ATOM 1612 C C . ASN A 1 199 ? -4.560 0.388 15.864 1.00 89.50 199 ASN A C 1
ATOM 1614 O O . ASN A 1 199 ? -4.383 -0.662 15.232 1.00 89.50 199 ASN A O 1
ATOM 1618 N N . ALA A 1 200 ? -5.377 1.350 15.442 1.00 90.12 200 ALA A N 1
ATOM 1619 C CA . ALA A 1 200 ? -6.157 1.263 14.214 1.00 90.12 200 ALA A CA 1
ATOM 1620 C C . ALA A 1 200 ? -6.112 2.579 13.431 1.00 90.12 200 ALA A C 1
ATOM 1622 O O . ALA A 1 200 ? -5.782 3.623 13.974 1.00 90.12 200 ALA A O 1
ATOM 1623 N N . TRP A 1 201 ? -6.442 2.550 12.145 1.00 91.56 201 TRP A N 1
ATOM 1624 C CA . TRP A 1 201 ? -6.534 3.761 11.322 1.00 91.56 201 TRP A CA 1
ATOM 1625 C C . TRP A 1 201 ? -7.877 3.847 10.613 1.00 91.56 201 TRP A C 1
ATOM 1627 O O . TRP A 1 201 ? -8.504 2.829 10.325 1.00 91.56 201 TRP A O 1
ATOM 1637 N N . CYS A 1 202 ? -8.307 5.051 10.256 1.00 89.25 202 CYS A N 1
ATOM 1638 C CA . CYS A 1 202 ? -9.404 5.235 9.311 1.00 89.25 202 CYS A CA 1
ATOM 1639 C C . CYS A 1 202 ? -9.165 6.416 8.386 1.00 89.25 202 CYS A C 1
ATOM 1641 O O . CYS A 1 202 ? -8.454 7.354 8.729 1.00 89.25 202 CYS A O 1
ATOM 1643 N N . SER A 1 203 ? -9.797 6.380 7.215 1.00 87.50 203 SER A N 1
ATOM 1644 C CA . SER A 1 203 ? -9.852 7.545 6.332 1.00 87.50 203 SER A CA 1
ATOM 1645 C C . SER A 1 203 ? -10.695 8.641 6.984 1.00 87.50 203 SER A C 1
ATOM 1647 O O . SER A 1 203 ? -11.738 8.350 7.583 1.00 87.50 203 SER A O 1
ATOM 1649 N N . LEU A 1 204 ? -10.256 9.891 6.855 1.00 83.00 204 LEU A N 1
ATOM 1650 C CA . LEU A 1 204 ? -10.919 11.068 7.398 1.00 83.00 204 LEU A CA 1
ATOM 1651 C C . LEU A 1 204 ? -12.188 11.365 6.587 1.00 83.00 204 LEU A C 1
ATOM 1653 O O . LEU A 1 204 ? -12.226 12.189 5.673 1.00 83.00 204 LEU A O 1
ATOM 1657 N N . SER A 1 205 ? -13.243 10.613 6.894 1.00 78.75 205 SER A N 1
ATOM 1658 C CA . SER A 1 205 ? -14.546 10.765 6.254 1.00 78.75 205 SER A CA 1
ATOM 1659 C C . SER A 1 205 ? -15.194 12.099 6.629 1.00 78.75 205 SER A C 1
ATOM 1661 O O . SER A 1 205 ? -14.855 12.707 7.644 1.00 78.75 205 SER A O 1
ATOM 1663 N N . LYS A 1 206 ? -16.189 12.530 5.844 1.00 78.19 206 LYS A N 1
ATOM 1664 C CA . LYS A 1 206 ? -16.963 13.752 6.126 1.00 78.19 206 LYS A CA 1
ATOM 1665 C C . LYS A 1 206 ? -17.494 13.780 7.564 1.00 78.19 206 LYS A C 1
ATOM 1667 O O . LYS A 1 206 ? -17.426 14.815 8.207 1.00 78.19 206 LYS A O 1
ATOM 1672 N N . THR A 1 207 ? -17.937 12.635 8.086 1.00 75.12 207 THR A N 1
ATOM 1673 C CA . THR A 1 207 ? -18.440 12.497 9.460 1.00 75.12 207 THR A CA 1
ATOM 1674 C C . THR A 1 207 ? -17.375 12.795 10.513 1.00 75.12 207 THR A C 1
ATOM 1676 O O . THR A 1 207 ? -17.681 13.444 11.504 1.00 75.12 207 THR A O 1
ATOM 1679 N N . LEU A 1 208 ? -16.128 12.367 10.294 1.00 78.56 208 LEU A N 1
ATOM 1680 C CA . LEU A 1 208 ? -15.020 12.653 11.211 1.00 78.56 208 LEU A CA 1
ATOM 1681 C C . LEU A 1 208 ? -14.572 14.111 11.130 1.00 78.56 208 LEU A C 1
ATOM 1683 O O . LEU A 1 208 ? -14.240 14.697 12.152 1.00 78.56 208 LEU A O 1
ATOM 1687 N N . LYS A 1 209 ? -14.610 14.705 9.930 1.00 79.06 209 LYS A N 1
ATOM 1688 C CA . LYS A 1 209 ? -14.328 16.136 9.740 1.00 79.06 209 LYS A CA 1
ATOM 1689 C C . LYS A 1 209 ? -15.343 17.014 10.471 1.00 79.06 209 LYS A C 1
ATOM 1691 O O . LYS A 1 209 ? -14.967 18.026 11.039 1.00 79.06 209 LYS A O 1
ATOM 1696 N N . THR A 1 210 ? -16.615 16.614 10.488 1.00 79.75 210 THR A N 1
ATOM 1697 C CA . THR A 1 210 ? -17.664 17.300 11.261 1.00 79.75 210 THR A CA 1
ATOM 1698 C C . THR A 1 210 ? -17.531 17.081 12.769 1.00 79.75 210 THR A C 1
ATOM 1700 O O . THR A 1 210 ? -18.024 17.897 13.534 1.00 79.75 210 THR A O 1
ATOM 1703 N N . ALA A 1 211 ? -16.886 15.996 13.201 1.00 78.06 211 ALA A N 1
ATOM 1704 C CA . ALA A 1 211 ? -16.720 15.668 14.615 1.00 78.06 211 ALA A CA 1
ATOM 1705 C C . ALA A 1 211 ? -15.570 16.428 15.304 1.00 78.06 211 ALA A C 1
ATOM 1707 O O . ALA A 1 211 ? -15.340 16.169 16.479 1.00 78.06 211 ALA A O 1
ATOM 1708 N N . GLU A 1 212 ? -14.852 17.311 14.589 1.00 80.06 212 GLU A N 1
ATOM 1709 C CA . GLU A 1 212 ? -13.767 18.162 15.121 1.00 80.06 212 GLU A CA 1
ATOM 1710 C C . GLU A 1 212 ? -12.816 17.407 16.065 1.00 80.06 212 GLU A C 1
ATOM 1712 O O . GLU A 1 212 ? -12.565 17.800 17.199 1.00 80.06 212 GLU A O 1
ATOM 1717 N N . LEU A 1 213 ? -12.317 16.265 15.589 1.00 85.25 213 LEU A N 1
ATOM 1718 C CA . LEU A 1 213 ? -11.426 15.398 16.352 1.00 85.25 213 LEU A CA 1
ATOM 1719 C C . LEU A 1 213 ? -10.131 16.122 16.759 1.00 85.25 213 LEU A C 1
ATOM 1721 O O . LEU A 1 213 ? -9.469 16.737 15.923 1.00 85.25 213 LEU A O 1
ATOM 1725 N N . GLU A 1 214 ? -9.712 15.950 18.011 1.00 84.06 214 GLU A N 1
ATOM 1726 C CA . GLU A 1 214 ? -8.478 16.515 18.557 1.00 84.06 214 GLU A CA 1
ATOM 1727 C C . GLU A 1 214 ? -7.484 15.419 18.948 1.00 84.06 214 GLU A C 1
ATOM 1729 O O . GLU A 1 214 ? -7.841 14.383 19.514 1.00 84.06 214 GLU A O 1
ATOM 1734 N N . VAL A 1 215 ? -6.204 15.665 18.661 1.00 88.81 215 VAL A N 1
ATOM 1735 C CA . VAL A 1 215 ? -5.111 14.756 19.021 1.00 88.81 215 VAL A CA 1
ATOM 1736 C C . VAL A 1 215 ? -4.984 14.659 20.544 1.00 88.81 215 VAL A C 1
ATOM 1738 O O . VAL A 1 215 ? -4.981 15.669 21.241 1.00 88.81 215 VAL A O 1
ATOM 1741 N N . GLY A 1 216 ? -4.866 13.438 21.064 1.00 85.88 216 GLY A N 1
ATOM 1742 C CA . GLY A 1 216 ? -4.779 13.141 22.494 1.00 85.88 216 GLY A CA 1
ATOM 1743 C C . GLY A 1 216 ? -6.129 13.004 23.203 1.00 85.88 216 GLY A C 1
ATOM 1744 O O . GLY A 1 216 ? -6.158 12.580 24.359 1.00 85.88 216 GLY A O 1
ATOM 1745 N N . LYS A 1 217 ? -7.247 13.309 22.532 1.00 87.25 217 LYS A N 1
ATOM 1746 C CA . LYS A 1 217 ? -8.592 13.094 23.075 1.00 87.25 217 LYS A CA 1
ATOM 1747 C C . LYS A 1 217 ? -9.132 11.709 22.748 1.00 87.25 217 LYS A C 1
ATOM 1749 O O . LYS A 1 217 ? -8.759 11.087 21.749 1.00 87.25 217 LYS A O 1
ATOM 1754 N N . SER A 1 218 ? -10.015 11.228 23.618 1.00 88.25 218 SER A N 1
ATOM 1755 C CA . SER A 1 218 ? -10.680 9.939 23.465 1.00 88.25 218 SER A CA 1
ATOM 1756 C C . SER A 1 218 ? -12.090 10.131 22.928 1.00 88.25 218 SER A C 1
ATOM 1758 O O . SER A 1 218 ? -12.790 11.067 23.299 1.00 88.25 218 SER A O 1
ATOM 1760 N N . TYR A 1 219 ? -12.507 9.231 22.044 1.00 90.31 219 TYR A N 1
ATOM 1761 C CA . TYR A 1 219 ? -13.835 9.251 21.450 1.00 90.31 219 TYR A CA 1
ATOM 1762 C C . TYR A 1 219 ? -14.434 7.853 21.456 1.00 90.31 219 TYR A C 1
ATOM 1764 O O . TYR A 1 219 ? -13.727 6.852 21.312 1.00 90.31 219 TYR A O 1
ATOM 1772 N N . GLN A 1 220 ? -15.755 7.804 21.567 1.00 89.81 220 GLN A N 1
ATOM 1773 C CA . GLN A 1 220 ? -16.559 6.621 21.301 1.00 89.81 220 GLN A CA 1
ATOM 1774 C C . GLN A 1 220 ? -17.217 6.737 19.926 1.00 89.81 220 GLN A C 1
ATOM 1776 O O . GLN A 1 220 ? -17.647 7.819 19.524 1.00 89.81 220 GLN A O 1
ATOM 1781 N N . PHE A 1 221 ? -17.276 5.638 19.183 1.00 89.69 221 PHE A N 1
ATOM 1782 C CA . PHE A 1 221 ? -17.865 5.595 17.851 1.00 89.69 221 PHE A CA 1
ATOM 1783 C C . PHE A 1 221 ? -18.353 4.193 17.482 1.00 89.69 221 PHE A C 1
ATOM 1785 O O . PHE A 1 221 ? -17.776 3.175 17.847 1.00 89.69 221 PHE A O 1
ATOM 1792 N N . ASP A 1 222 ? -19.402 4.140 16.671 1.00 87.62 222 ASP A N 1
ATOM 1793 C CA . ASP A 1 222 ? -19.907 2.923 16.046 1.00 87.62 222 ASP A CA 1
ATOM 1794 C C . ASP A 1 222 ? -19.190 2.684 14.716 1.00 87.62 222 ASP A C 1
ATOM 1796 O O . ASP A 1 222 ? -19.234 3.543 13.831 1.00 87.62 222 ASP A O 1
ATOM 1800 N N . GLY A 1 223 ? -18.615 1.503 14.498 1.00 86.81 223 GLY A N 1
ATOM 1801 C CA . GLY A 1 223 ? -17.897 1.215 13.255 1.00 86.81 223 GLY A CA 1
ATOM 1802 C C . GLY A 1 223 ? -17.813 -0.263 12.907 1.00 86.81 223 GLY A C 1
ATOM 1803 O O . GLY A 1 223 ? -18.439 -1.112 13.536 1.00 86.81 223 GLY A O 1
ATOM 1804 N N . LYS A 1 224 ? -17.034 -0.571 11.871 1.00 86.00 224 LYS A N 1
ATOM 1805 C CA . LYS A 1 224 ? -16.586 -1.934 11.568 1.00 86.00 224 LYS A CA 1
ATOM 1806 C C . LYS A 1 224 ? -15.067 -1.965 11.573 1.00 86.00 224 LYS A C 1
ATOM 1808 O O . LYS A 1 224 ? -14.446 -1.137 10.907 1.00 86.00 224 LYS A O 1
ATOM 1813 N N . VAL A 1 225 ? -14.474 -2.921 12.279 1.00 86.38 225 VAL A N 1
ATOM 1814 C CA . VAL A 1 225 ? -13.031 -3.167 12.217 1.00 86.38 225 VAL A CA 1
ATOM 1815 C C . VAL A 1 225 ? -12.730 -4.172 11.106 1.00 86.38 225 VAL A C 1
ATOM 1817 O O . VAL A 1 225 ? -13.447 -5.150 10.924 1.00 86.38 225 VAL A O 1
ATOM 1820 N N . VAL A 1 226 ? -11.687 -3.911 10.325 1.00 83.75 226 VAL A N 1
ATOM 1821 C CA . VAL A 1 226 ? -11.236 -4.771 9.226 1.00 83.75 226 VAL A CA 1
ATOM 1822 C C . VAL A 1 226 ? -9.735 -4.992 9.364 1.00 83.75 226 VAL A C 1
ATOM 1824 O O . VAL A 1 226 ? -9.002 -4.058 9.693 1.00 83.75 226 VAL A O 1
ATOM 1827 N N . ASP A 1 227 ? -9.257 -6.201 9.080 1.00 84.62 227 ASP A N 1
ATOM 1828 C CA . ASP A 1 227 ? -7.822 -6.492 9.017 1.00 84.62 227 ASP A CA 1
ATOM 1829 C C . ASP A 1 227 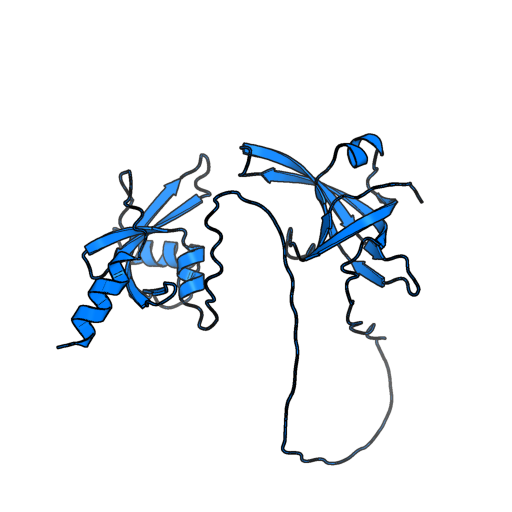? -7.219 -5.901 7.732 1.00 84.62 227 ASP A C 1
ATOM 1831 O O . ASP A 1 227 ? -7.155 -6.528 6.674 1.00 84.62 227 ASP A O 1
ATOM 1835 N N . LYS A 1 228 ? -6.870 -4.615 7.799 1.00 82.50 228 LYS A N 1
ATOM 1836 C CA . LYS A 1 228 ? -6.240 -3.875 6.708 1.00 82.50 228 LYS A CA 1
ATOM 1837 C C . LYS A 1 228 ? -5.129 -3.014 7.279 1.00 82.50 228 LYS A C 1
ATOM 1839 O O . LYS A 1 228 ? -5.364 -1.935 7.817 1.00 82.50 228 LYS A O 1
ATOM 1844 N N . LYS A 1 229 ? -3.906 -3.499 7.110 1.00 82.69 229 LYS A N 1
ATOM 1845 C CA . LYS A 1 229 ? -2.687 -2.896 7.641 1.00 82.69 229 LYS A CA 1
ATOM 1846 C C . LYS A 1 229 ? -2.368 -1.545 6.993 1.00 82.69 229 LYS A C 1
ATOM 1848 O O . LYS A 1 229 ? -2.407 -1.419 5.769 1.00 82.69 229 LYS A O 1
ATOM 1853 N N . LEU A 1 230 ? -2.003 -0.562 7.817 1.00 81.81 230 LEU A N 1
ATOM 1854 C CA . LEU A 1 230 ? -1.411 0.707 7.379 1.00 81.81 230 LEU A CA 1
ATOM 1855 C C . LEU A 1 230 ? 0.117 0.650 7.458 1.00 81.81 230 LEU A C 1
ATOM 1857 O O . LEU A 1 230 ? 0.798 0.910 6.475 1.00 81.81 230 LEU A O 1
ATOM 1861 N N . ASN A 1 231 ? 0.656 0.263 8.615 1.00 83.12 231 ASN A N 1
ATOM 1862 C CA . ASN A 1 231 ? 2.095 0.147 8.861 1.00 83.12 231 ASN A CA 1
ATOM 1863 C C . ASN A 1 231 ? 2.380 -1.052 9.794 1.00 83.12 231 ASN A C 1
ATOM 1865 O O . ASN A 1 231 ? 1.491 -1.853 10.079 1.00 83.12 231 ASN A O 1
ATOM 1869 N N . LYS A 1 232 ? 3.631 -1.261 10.231 1.00 78.25 232 LYS A N 1
ATOM 1870 C CA . LYS A 1 232 ? 3.983 -2.413 11.094 1.00 78.25 232 LYS A CA 1
ATOM 1871 C C . LYS A 1 232 ? 3.259 -2.402 12.452 1.00 78.25 232 LYS A C 1
ATOM 1873 O O . LYS A 1 232 ? 3.039 -3.481 12.998 1.00 78.25 232 LYS A O 1
ATOM 1878 N N . GLU A 1 233 ? 2.874 -1.230 12.946 1.00 78.44 233 GLU A N 1
ATOM 1879 C CA . GLU A 1 233 ? 2.245 -1.026 14.257 1.00 78.44 233 GLU A CA 1
ATOM 1880 C C . GLU A 1 233 ? 0.711 -0.987 14.183 1.00 78.44 233 GLU A C 1
ATOM 1882 O O . GLU A 1 233 ? 0.035 -1.412 15.114 1.00 78.44 233 GLU A O 1
ATOM 1887 N N . VAL A 1 234 ? 0.158 -0.520 13.063 1.00 86.75 234 VAL A N 1
ATOM 1888 C CA . VAL A 1 234 ? -1.272 -0.295 12.843 1.00 86.75 234 VAL A CA 1
ATOM 1889 C C . VAL A 1 234 ? -1.795 -1.321 11.839 1.00 86.75 234 VAL A C 1
ATOM 1891 O O . VAL A 1 234 ? -1.661 -1.165 10.619 1.00 86.75 234 VAL A O 1
ATOM 1894 N N . LYS A 1 235 ? -2.375 -2.404 12.362 1.00 83.06 235 LYS A N 1
ATOM 1895 C CA . LYS A 1 235 ? -2.841 -3.555 11.567 1.00 83.06 235 LYS A CA 1
ATOM 1896 C C . LYS A 1 235 ? -4.309 -3.457 11.157 1.00 83.06 235 LYS A C 1
ATOM 1898 O O . LYS A 1 235 ? -4.687 -4.010 10.132 1.00 83.06 235 LYS A O 1
ATOM 1903 N N . TYR A 1 236 ? -5.114 -2.718 11.912 1.00 88.06 236 TYR A N 1
ATOM 1904 C CA . TYR A 1 236 ? -6.561 -2.699 11.735 1.00 88.06 236 TYR A CA 1
ATOM 1905 C C . TYR A 1 236 ? -7.043 -1.392 11.116 1.00 88.06 236 TYR A C 1
ATOM 1907 O O . TYR A 1 236 ? -6.568 -0.316 11.476 1.00 88.06 236 TYR A O 1
ATOM 1915 N N . LYS A 1 237 ? -8.018 -1.482 10.210 1.00 89.88 237 LYS A N 1
ATOM 1916 C CA . LYS A 1 237 ? -8.734 -0.333 9.659 1.00 89.88 237 LYS A CA 1
ATOM 1917 C C . LYS A 1 237 ? -10.129 -0.247 10.266 1.00 89.88 237 LYS A C 1
ATOM 1919 O O . LYS A 1 237 ? -10.876 -1.220 10.228 1.00 89.88 237 LYS A O 1
ATOM 1924 N N . LEU A 1 238 ? -10.508 0.933 10.735 1.00 89.81 238 LEU A N 1
ATOM 1925 C CA . LEU A 1 238 ? -11.878 1.264 11.107 1.00 89.81 238 LEU A CA 1
ATOM 1926 C C . LEU A 1 238 ? -12.601 1.796 9.862 1.00 89.81 238 LEU A C 1
ATOM 1928 O O . LEU A 1 238 ? -12.223 2.810 9.275 1.00 89.81 238 LEU A O 1
ATOM 1932 N N . ASN A 1 239 ? -13.623 1.078 9.412 1.00 87.25 239 ASN A N 1
ATOM 1933 C CA . ASN A 1 239 ? -14.470 1.479 8.298 1.00 87.25 239 ASN A CA 1
ATOM 1934 C C . ASN A 1 239 ? -15.785 2.055 8.817 1.00 87.25 239 ASN A C 1
ATOM 1936 O O . ASN A 1 239 ? -16.415 1.501 9.720 1.00 87.25 239 ASN A O 1
ATOM 1940 N N . ASN A 1 240 ? -16.213 3.138 8.169 1.00 83.12 240 ASN A N 1
ATOM 1941 C CA . ASN A 1 240 ? -17.464 3.844 8.436 1.00 83.12 240 ASN A CA 1
ATOM 1942 C C . ASN A 1 240 ? -17.676 4.184 9.926 1.00 83.12 240 ASN A C 1
ATOM 1944 O O . ASN A 1 240 ? -18.724 3.820 10.468 1.00 83.12 240 ASN A O 1
ATOM 1948 N N . PRO A 1 241 ? -16.715 4.859 10.594 1.00 83.75 241 PRO A N 1
ATOM 1949 C CA . PRO A 1 241 ? -16.947 5.361 11.941 1.00 83.75 241 PRO A CA 1
ATOM 1950 C C . PRO A 1 241 ? -18.119 6.350 11.915 1.00 83.75 241 PRO A C 1
ATOM 1952 O O . PRO A 1 241 ? -18.164 7.285 11.115 1.00 83.75 241 PRO A O 1
ATOM 1955 N N . SER A 1 242 ? -19.102 6.093 12.766 1.00 81.38 242 SER A N 1
ATOM 1956 C CA . SER A 1 242 ? -20.371 6.808 12.864 1.00 81.38 242 SER A CA 1
ATOM 1957 C C . SER A 1 242 ? -20.688 7.082 14.330 1.00 81.38 242 SER A C 1
ATOM 1959 O O . SER A 1 242 ? -20.167 6.395 15.202 1.00 81.38 242 SER A O 1
ATOM 1961 N N . LYS A 1 243 ? -21.535 8.080 14.611 1.00 84.00 243 LYS A N 1
ATOM 1962 C CA . LYS A 1 243 ? -21.857 8.511 15.986 1.00 84.00 243 LYS A CA 1
ATOM 1963 C C . LYS A 1 243 ? -20.606 8.767 16.840 1.00 84.00 243 LYS A C 1
ATOM 1965 O O . LYS A 1 243 ? -20.492 8.252 17.945 1.00 84.00 243 LYS A O 1
ATOM 1970 N N . VAL A 1 244 ? -19.656 9.515 16.289 1.00 87.19 244 VAL A N 1
ATOM 1971 C CA . VAL A 1 244 ? -18.430 9.865 17.007 1.00 87.19 244 VAL A CA 1
ATOM 1972 C C . VAL A 1 244 ? -18.757 10.898 18.080 1.00 87.19 244 VAL A C 1
ATOM 1974 O O . VAL A 1 244 ? -19.352 11.926 17.763 1.00 87.19 244 VAL A O 1
ATOM 1977 N N . VAL A 1 245 ? -18.411 10.604 19.331 1.00 85.62 245 VAL A N 1
ATOM 1978 C CA . VAL A 1 245 ? -18.664 11.459 20.498 1.00 85.62 245 VAL A CA 1
ATOM 1979 C C . VAL A 1 245 ? -17.416 11.474 21.377 1.00 85.62 245 VAL A C 1
ATOM 1981 O O . VAL A 1 245 ? -16.834 10.420 21.618 1.00 85.62 245 VAL A O 1
ATOM 1984 N N . GLU A 1 246 ? -16.996 12.653 21.832 1.00 88.19 246 GLU A N 1
ATOM 1985 C CA . GLU A 1 246 ? -15.886 12.814 22.785 1.00 88.19 246 GLU A CA 1
ATOM 1986 C C . GLU A 1 246 ? -16.249 12.204 24.150 1.00 88.19 246 GLU A C 1
ATOM 1988 O O . GLU A 1 246 ? -17.396 12.328 24.590 1.00 88.19 246 GLU A O 1
ATOM 1993 N N . ILE A 1 247 ? -15.289 11.532 24.795 1.00 83.12 247 ILE A N 1
ATOM 1994 C CA . ILE A 1 247 ? -15.435 10.901 26.121 1.00 83.12 247 ILE A CA 1
ATOM 1995 C C . ILE A 1 247 ? -14.385 11.383 27.118 1.00 83.12 247 ILE A C 1
ATOM 1997 O O . ILE A 1 247 ? -13.242 11.668 26.694 1.00 83.12 247 ILE A O 1
#

Nearest PDB structures (foldseek):
  5vy1-assembly1_A  TM=3.755E-01  e=2.462E-01  Bombyx mori
  5vy1-assembly2_B  TM=4.030E-01  e=4.029E-01  Bombyx mori
  7rd6-ass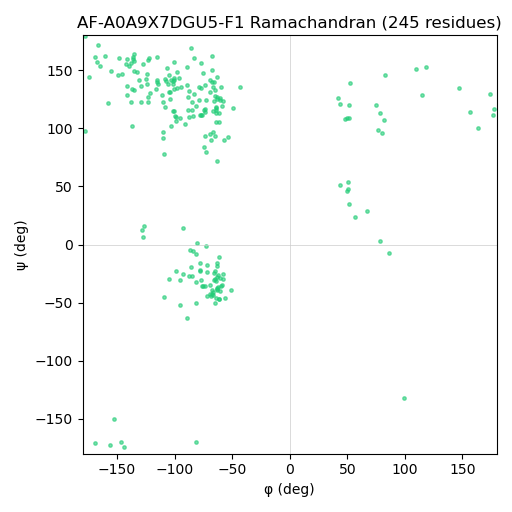embly1_A  TM=5.047E-01  e=2.081E+00  Saccharomyces cerevisiae

Foldseek 3Di:
DPVVVVQVVVCVPDPAAAPPDDFAFPPDVVVQVVVCCVLPVDPPDDDQWFWDDDPPDIFTKGFGGWDQDDPVSPFIWTWIATPVRGIHTDGSVNSSLRRDPPNDDDDPPDDDDDDDDDDDDDDDDDDDDDDDDDDDDDDDDDDPPPDPPPQPFPQDWFKKKWAFADWDWDQDPVVRDTFIKTKTAQIWTPDPDTRGPGIEMETCDPQNVVVPHDHGWMWMWTFGWDQPDDDPRHRIYTHPTHPIDTD

pLDDT: mean 70.0, std 19.96, range [27.3, 91.56]

Solvent-accessible surface area (backbone atoms only — not comparable to full-atom values): 15374 Å² total; per-residue (Å²): 129,66,67,67,58,55,54,62,64,50,57,74,73,56,84,70,38,63,73,91,66,93,61,51,57,63,89,43,73,66,58,44,47,54,53,36,36,76,57,56,65,32,87,87,62,88,74,63,80,41,52,48,64,58,95,90,43,75,44,59,28,34,77,53,30,34,41,72,45,66,101,76,61,80,40,62,35,31,31,33,33,38,84,87,72,48,50,27,57,43,48,47,64,59,57,37,46,41,66,41,92,80,58,70,90,72,83,83,76,90,72,94,81,84,83,91,80,90,83,91,81,88,77,87,87,82,90,85,87,90,83,90,87,85,89,86,89,82,92,86,88,85,75,89,73,77,71,87,67,81,77,77,72,63,81,52,83,41,39,32,36,30,28,31,67,42,78,48,74,42,80,35,87,88,74,79,41,72,40,50,28,36,34,32,32,68,25,22,37,60,64,100,60,77,44,73,77,34,36,28,32,28,70,61,42,72,65,50,64,73,55,68,78,52,73,76,42,35,32,34,28,37,26,30,62,42,95,43,65,80,51,99,77,26,45,31,24,46,44,73,66,36,78,68,40,82,103

Secondary structure (DSSP, 8-state):
--HHHHHHHHHTT-------S--EE--SHHHHHHHHHHTTS-SSS---EEEEE-SS-EEEEEEEEEEEESTTS-EEEEEEEETTS-EEEE-HHHHHHHHSTT-----------------------------------------------------S-EEEEEEEEEEEEEEETTTTEEEEEEEEEEEEEESSS-EEEEEEEEE--HHHHHTT--TT-EEEEEEEEEE--SSSS--EEEEEEEEEEE-